Protein AF-A0AA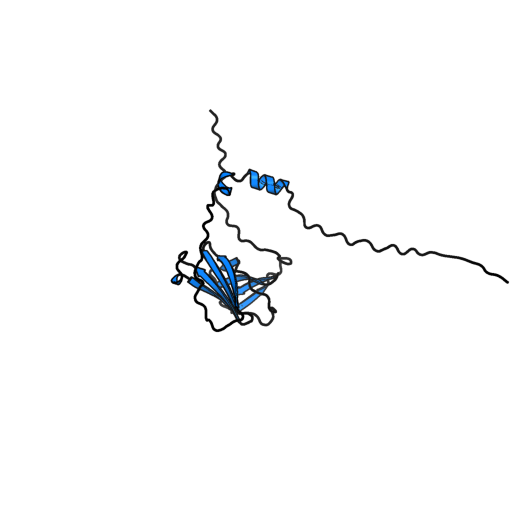D5BQB1-F1 (afdb_monomer)

Solvent-accessible surface area (backbone atoms only — not comparable to full-atom values): 11820 Å² total; per-re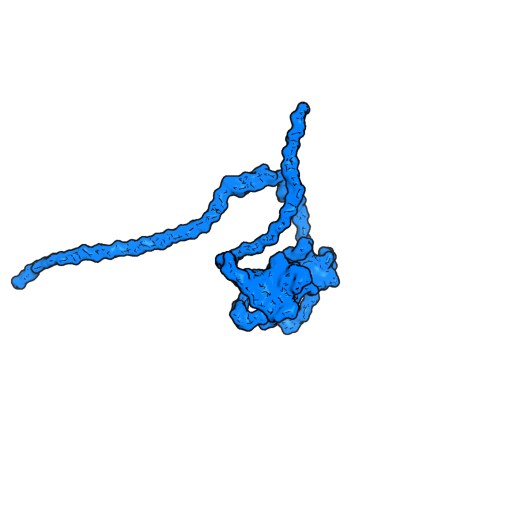sidue (Å²): 135,80,88,88,77,90,84,85,86,81,85,77,75,80,82,73,81,79,73,80,80,72,74,83,70,76,56,66,66,59,56,50,52,55,55,70,69,44,61,71,74,76,74,73,70,71,86,81,81,87,77,92,66,72,71,68,92,66,83,85,85,57,98,61,53,52,80,44,81,50,73,49,95,93,23,53,25,41,31,41,35,35,71,86,55,32,33,39,36,30,34,40,76,40,91,82,42,50,90,35,48,39,81,76,50,77,44,72,51,60,90,86,62,63,97,52,61,73,49,75,58,77,45,71,49,96,84,42,37,34,34,30,42,39,78,45,41,48,34,37,38,33,66,82,77,71,42,77,46,71,58,78,90,57,72,84,50,89,80,86,82,90,83,78,87,74,87,73,71,81,74,78,88,82,75,91,128

Radius of gyration: 27.03 Å; Cα contacts (8 Å, |Δi|>4): 215; chains: 1; bounding box: 106×36×74 Å

Structure (mmCIF, N/CA/C/O backbone):
data_AF-A0AAD5BQB1-F1
#
_entry.id   AF-A0AAD5BQB1-F1
#
loop_
_atom_site.group_PDB
_atom_site.id
_atom_site.type_symbol
_atom_site.label_atom_id
_atom_site.label_alt_id
_atom_site.label_comp_id
_atom_site.label_asym_id
_atom_site.label_entity_id
_atom_site.label_seq_id
_atom_site.pdbx_PDB_ins_code
_atom_site.Cartn_x
_atom_site.Cartn_y
_atom_site.Cartn_z
_atom_site.occupancy
_atom_site.B_iso_or_equiv
_atom_site.auth_seq_id
_atom_site.auth_comp_id
_atom_site.auth_asym_id
_atom_site.auth_atom_id
_atom_site.pdbx_PDB_model_num
ATOM 1 N N . MET A 1 1 ? 61.236 3.428 60.335 1.00 35.16 1 MET A N 1
ATOM 2 C CA . MET A 1 1 ? 60.489 4.476 61.054 1.00 35.16 1 MET A CA 1
ATOM 3 C C . MET A 1 1 ? 59.424 4.954 60.068 1.00 35.16 1 MET A C 1
ATOM 5 O O . MET A 1 1 ? 59.841 5.467 59.041 1.00 35.16 1 MET A O 1
ATOM 9 N N . VAL A 1 2 ? 58.286 4.239 60.056 1.00 35.00 2 VAL A N 1
ATOM 10 C CA . VAL A 1 2 ? 56.915 4.666 60.481 1.00 35.00 2 VAL A CA 1
ATOM 11 C C . VAL A 1 2 ? 56.296 5.544 59.372 1.00 35.00 2 VAL A C 1
ATOM 13 O O . VAL A 1 2 ? 56.911 6.544 59.022 1.00 35.00 2 VAL A O 1
ATOM 16 N N . LEU A 1 3 ? 55.344 5.052 58.556 1.00 38.03 3 LEU A N 1
ATOM 17 C CA . LEU A 1 3 ? 53.881 4.922 58.793 1.00 38.03 3 LEU A CA 1
ATOM 18 C C . LEU A 1 3 ? 53.271 6.241 59.305 1.00 38.03 3 LEU A C 1
ATOM 20 O O . LEU A 1 3 ? 53.839 6.867 60.189 1.00 38.03 3 LEU A O 1
ATOM 24 N N . GLU A 1 4 ? 52.309 6.815 58.589 1.00 37.44 4 GLU A N 1
ATOM 25 C CA . GLU A 1 4 ? 50.860 6.936 58.906 1.00 37.44 4 GLU A CA 1
ATOM 26 C C . GLU A 1 4 ? 50.463 8.277 58.225 1.00 37.44 4 GLU A C 1
ATOM 28 O O . GLU A 1 4 ? 51.328 9.146 58.088 1.00 37.44 4 GLU A O 1
ATOM 33 N N . ASP A 1 5 ? 49.271 8.605 57.740 1.00 37.19 5 ASP A N 1
ATOM 34 C CA . ASP A 1 5 ? 47.953 7.987 57.593 1.00 37.19 5 ASP A CA 1
ATOM 35 C C . ASP 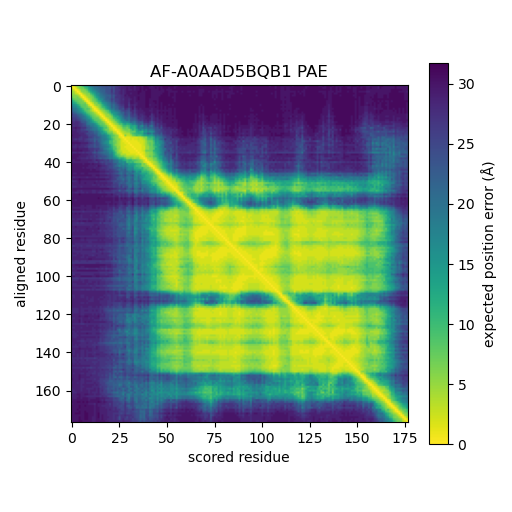A 1 5 ? 47.104 8.966 56.737 1.00 37.19 5 ASP A C 1
ATOM 37 O O . ASP A 1 5 ? 47.528 10.107 56.555 1.00 37.19 5 ASP A O 1
ATOM 41 N N . GLU A 1 6 ? 45.964 8.470 56.222 1.00 40.31 6 GLU A N 1
ATOM 42 C CA . GLU A 1 6 ? 44.6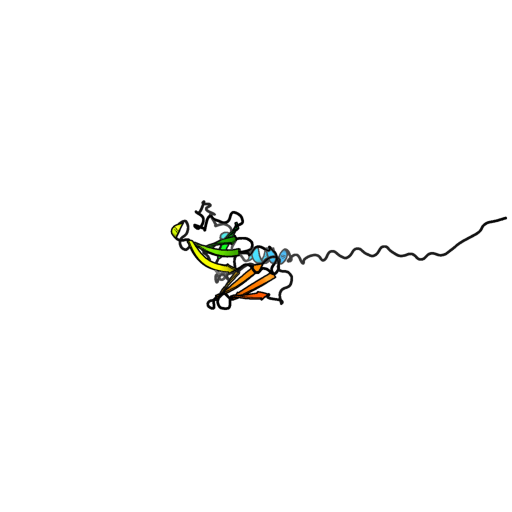28 9.115 56.063 1.00 40.31 6 GLU A CA 1
ATOM 43 C C . GLU A 1 6 ? 44.514 10.553 55.499 1.00 40.31 6 GLU A C 1
ATOM 45 O O . GLU A 1 6 ? 45.351 11.418 55.698 1.00 40.31 6 GLU A O 1
ATOM 50 N N . GLU A 1 7 ? 43.493 11.005 54.780 1.00 38.38 7 GLU A N 1
ATOM 51 C CA . GLU A 1 7 ? 42.138 10.622 54.354 1.00 38.38 7 GLU A CA 1
ATOM 52 C C . GLU A 1 7 ? 41.871 11.630 53.188 1.00 38.38 7 GLU A C 1
ATOM 54 O O . GLU A 1 7 ? 42.564 12.639 53.055 1.00 38.38 7 GLU A O 1
ATOM 59 N N . ASP A 1 8 ? 40.967 11.456 52.231 1.00 41.91 8 ASP A N 1
ATOM 60 C CA . ASP A 1 8 ? 39.549 11.690 52.466 1.00 41.91 8 ASP A CA 1
ATOM 61 C C . ASP A 1 8 ? 38.741 11.403 51.187 1.00 41.91 8 ASP A C 1
ATOM 63 O O . ASP A 1 8 ? 39.226 11.338 50.053 1.00 41.91 8 ASP A O 1
ATOM 67 N N . ASN A 1 9 ? 37.462 11.227 51.427 1.00 36.00 9 ASN A N 1
ATOM 68 C CA . ASN A 1 9 ? 36.512 10.399 50.742 1.00 36.00 9 ASN A CA 1
ATOM 69 C C . ASN A 1 9 ? 35.549 11.260 49.912 1.00 36.00 9 ASN A C 1
ATOM 71 O O . ASN A 1 9 ? 34.715 11.985 50.457 1.00 36.00 9 ASN A O 1
ATOM 75 N N . HIS A 1 10 ? 35.583 11.142 48.585 1.00 45.78 10 HIS A N 1
ATOM 76 C CA . HIS A 1 10 ? 34.497 11.640 47.739 1.00 45.78 10 HIS A CA 1
ATOM 77 C C . HIS A 1 10 ? 33.770 10.478 47.072 1.00 45.78 10 HIS A C 1
ATOM 79 O O . HIS A 1 10 ? 34.085 10.022 45.976 1.00 45.78 10 HIS A O 1
ATOM 85 N N . HIS A 1 11 ? 32.767 10.018 47.818 1.00 44.00 11 HIS A N 1
ATOM 86 C CA . HIS A 1 11 ? 31.615 9.257 47.377 1.00 44.00 11 HIS A CA 1
ATOM 87 C C . HIS A 1 11 ? 31.059 9.817 46.062 1.00 44.00 11 HIS A C 1
ATOM 89 O O . HIS A 1 11 ? 30.412 10.862 46.062 1.00 44.00 11 HIS A O 1
ATOM 95 N N . GLN A 1 12 ? 31.222 9.085 44.961 1.00 40.09 12 GLN A N 1
ATOM 96 C CA . GLN A 1 12 ? 30.352 9.261 43.805 1.00 40.09 12 GLN A CA 1
ATOM 97 C C . GLN A 1 12 ? 29.326 8.127 43.823 1.00 40.09 12 GLN A C 1
ATOM 99 O O . GLN A 1 12 ? 29.653 6.960 43.599 1.00 40.09 12 GLN A O 1
ATOM 104 N N . GLN A 1 13 ? 28.092 8.491 44.175 1.00 42.66 13 GLN A N 1
ATOM 105 C CA . GLN A 1 13 ? 26.910 7.632 44.139 1.00 42.66 13 GLN A CA 1
ATOM 106 C C . GLN A 1 13 ? 26.759 6.930 42.777 1.00 42.66 13 GLN A C 1
ATOM 108 O O . GLN A 1 13 ? 27.118 7.504 41.745 1.00 42.66 13 GLN A O 1
ATOM 113 N N . PRO A 1 14 ? 26.175 5.718 42.747 1.00 35.75 14 PRO A N 1
ATOM 114 C CA . PRO A 1 14 ? 25.767 5.093 41.499 1.00 35.75 14 PRO A CA 1
ATOM 115 C C . PRO A 1 14 ? 24.689 5.964 40.851 1.00 35.75 14 PRO A C 1
ATOM 117 O O . PRO A 1 14 ? 23.651 6.217 41.464 1.00 35.75 14 PRO A O 1
ATOM 120 N N . ASN A 1 15 ? 24.950 6.437 39.630 1.00 36.69 15 ASN A N 1
ATOM 121 C CA . ASN A 1 15 ? 23.954 7.172 38.863 1.00 36.69 15 ASN A CA 1
ATOM 122 C C . ASN A 1 15 ? 22.701 6.313 38.707 1.00 36.69 15 ASN A C 1
ATOM 124 O O . ASN A 1 15 ? 22.752 5.143 38.322 1.00 36.69 15 ASN A O 1
ATOM 128 N N . GLU A 1 16 ? 21.604 6.949 39.087 1.00 42.44 16 GLU A N 1
ATOM 129 C CA . GLU A 1 16 ? 20.277 6.407 39.253 1.00 42.44 16 GLU A CA 1
ATOM 130 C C . GLU A 1 16 ? 19.764 5.738 37.978 1.00 42.44 16 GLU A C 1
ATOM 132 O O . GLU A 1 16 ? 20.011 6.161 36.850 1.00 42.44 16 GLU A O 1
ATOM 137 N N . ILE A 1 17 ? 19.016 4.667 38.214 1.00 41.25 17 ILE A N 1
ATOM 138 C CA . ILE A 1 17 ? 18.200 3.934 37.257 1.00 41.25 17 ILE A CA 1
ATOM 139 C C . ILE A 1 17 ? 17.311 4.944 36.520 1.00 41.25 17 ILE A C 1
ATOM 141 O O . ILE A 1 17 ? 16.399 5.515 37.118 1.00 41.25 17 ILE A O 1
ATOM 145 N N . GLU A 1 18 ? 17.563 5.162 35.225 1.00 42.25 18 GLU A N 1
ATOM 146 C CA . GLU A 1 18 ? 16.632 5.901 34.374 1.00 42.25 18 GLU A CA 1
ATOM 147 C C . GLU A 1 18 ? 15.283 5.182 34.402 1.00 42.25 18 GLU A C 1
ATOM 149 O O . GLU A 1 18 ? 15.140 4.027 33.990 1.00 42.25 18 GLU A O 1
ATOM 154 N N . ALA A 1 19 ? 14.304 5.889 34.961 1.00 36.34 19 ALA A N 1
ATOM 155 C CA . ALA A 1 19 ? 12.941 5.449 35.132 1.00 36.34 19 ALA A CA 1
ATOM 156 C C . ALA A 1 19 ? 12.385 4.898 33.815 1.00 36.34 19 ALA A C 1
ATOM 158 O O . ALA A 1 19 ? 12.276 5.601 32.808 1.00 36.34 19 ALA A O 1
ATOM 159 N N . SER A 1 20 ? 11.982 3.630 33.858 1.00 40.62 20 SER A N 1
ATOM 160 C CA . SER A 1 20 ? 11.082 3.020 32.891 1.00 40.62 20 SER A CA 1
ATOM 161 C C . SER A 1 20 ? 9.897 3.957 32.656 1.00 40.62 20 SER A C 1
ATOM 163 O O . SER A 1 20 ? 9.042 4.112 33.531 1.00 40.62 20 SER A O 1
ATOM 165 N N . GLN A 1 21 ? 9.850 4.596 31.487 1.00 42.66 21 GLN A N 1
ATOM 166 C CA . GLN A 1 21 ? 8.677 5.335 31.039 1.00 42.66 21 GLN A CA 1
ATOM 167 C C . GLN A 1 21 ? 7.566 4.310 30.822 1.00 42.66 21 GLN A C 1
ATOM 169 O O . GLN A 1 21 ? 7.501 3.649 29.785 1.00 42.66 21 GLN A O 1
ATOM 174 N N . SER A 1 22 ? 6.733 4.116 31.844 1.00 45.28 22 SER A N 1
ATOM 175 C CA . SER A 1 22 ? 5.561 3.264 31.744 1.00 45.28 22 SER A CA 1
ATOM 176 C C . SER A 1 22 ? 4.648 3.866 30.686 1.00 45.28 22 SER A C 1
ATOM 178 O O . SER A 1 22 ? 4.149 4.982 30.855 1.00 45.28 22 SER A O 1
ATOM 180 N N . VAL A 1 23 ? 4.447 3.138 29.590 1.00 41.84 23 VAL A N 1
ATOM 181 C CA . VAL A 1 23 ? 3.380 3.424 28.632 1.00 41.84 23 VAL A CA 1
ATOM 182 C C . VAL A 1 23 ? 2.087 3.547 29.443 1.00 41.84 23 VAL A C 1
ATOM 184 O O . VAL A 1 23 ? 1.808 2.627 30.213 1.00 41.84 23 VAL A O 1
ATOM 187 N N . PRO A 1 24 ? 1.326 4.653 29.352 1.00 41.06 24 PRO A N 1
ATOM 188 C CA . PRO A 1 24 ? 0.098 4.782 30.116 1.00 41.06 24 PRO A CA 1
ATOM 189 C C . PRO A 1 24 ? -0.858 3.676 29.677 1.00 41.06 24 PRO A C 1
ATOM 191 O O . PRO A 1 24 ? -1.426 3.713 28.585 1.00 41.06 24 PRO A O 1
ATOM 194 N N . THR A 1 25 ? -1.000 2.656 30.519 1.00 52.91 25 THR A N 1
ATOM 195 C CA . THR A 1 25 ? -2.046 1.655 30.391 1.00 52.91 25 THR A CA 1
ATOM 196 C C . THR A 1 25 ? -3.349 2.412 30.554 1.00 52.91 25 THR A C 1
ATOM 198 O O . THR A 1 25 ? -3.584 3.028 31.596 1.00 52.91 25 THR A O 1
ATOM 201 N N . LEU A 1 26 ? -4.176 2.422 29.507 1.00 52.00 26 LEU A N 1
ATOM 202 C CA . LEU A 1 26 ? -5.554 2.881 29.627 1.00 52.00 26 LEU A CA 1
ATOM 203 C C . LEU A 1 26 ? -6.146 2.194 30.858 1.00 52.00 26 LEU A C 1
ATOM 205 O O . LEU A 1 26 ? -6.071 0.967 30.965 1.00 52.00 26 LEU A O 1
ATOM 209 N N . LEU A 1 27 ? -6.637 2.997 31.808 1.00 65.44 27 LEU A N 1
ATOM 210 C CA . LEU A 1 27 ? -7.221 2.500 33.049 1.00 65.44 27 LEU A CA 1
ATOM 211 C C . LEU A 1 27 ? -8.220 1.407 32.678 1.00 65.44 27 LEU A C 1
ATOM 213 O O . LEU A 1 27 ? -9.123 1.641 31.878 1.00 65.44 27 LEU A O 1
ATOM 217 N N . THR A 1 28 ? -8.035 0.212 33.228 1.00 61.91 28 THR A N 1
ATOM 218 C CA . THR A 1 28 ? -8.914 -0.950 33.034 1.00 61.91 28 THR A CA 1
ATOM 219 C C . THR A 1 28 ? -10.387 -0.595 33.242 1.00 61.91 28 THR A C 1
ATOM 221 O O . THR A 1 28 ? -11.247 -1.147 32.565 1.00 61.91 28 THR A O 1
ATOM 224 N N . GLU A 1 29 ? -10.657 0.399 34.089 1.00 57.91 29 GLU A N 1
ATOM 225 C CA . GLU A 1 29 ? -11.944 1.079 34.278 1.00 57.91 29 GLU A CA 1
ATOM 226 C C . GLU A 1 29 ? -12.591 1.536 32.954 1.00 57.91 29 GLU A C 1
ATOM 228 O O . GLU A 1 29 ? -13.750 1.229 32.698 1.00 57.91 29 GLU A O 1
ATOM 233 N N . LEU A 1 30 ? -11.839 2.195 32.062 1.00 66.06 30 LEU A N 1
ATOM 234 C CA . LEU A 1 30 ? -12.342 2.654 30.760 1.00 66.06 30 LEU A CA 1
ATOM 235 C C . LEU A 1 30 ? -12.651 1.485 29.825 1.00 66.06 30 LEU A C 1
ATOM 237 O O . LEU A 1 30 ? -13.619 1.543 29.073 1.00 66.06 30 LEU A O 1
ATOM 241 N N . ILE A 1 31 ? -11.855 0.414 29.876 1.00 63.34 31 ILE A N 1
ATOM 242 C CA . ILE A 1 31 ? -12.096 -0.791 29.072 1.00 63.34 31 ILE A CA 1
ATOM 243 C C . ILE A 1 31 ? -13.390 -1.467 29.539 1.00 63.34 31 ILE A C 1
ATOM 245 O O . ILE A 1 31 ? -14.237 -1.802 28.716 1.00 63.34 31 ILE A O 1
ATOM 249 N N . VAL A 1 32 ? -13.585 -1.611 30.852 1.00 66.00 32 VAL A N 1
ATOM 250 C CA . VAL A 1 32 ? -14.807 -2.185 31.438 1.00 66.00 32 VAL A CA 1
ATOM 251 C C . VAL A 1 32 ? -16.026 -1.302 31.155 1.00 66.00 32 VAL A C 1
ATOM 253 O O . VAL A 1 32 ? -17.102 -1.813 30.841 1.00 66.00 32 VAL A O 1
ATOM 256 N N . GLU A 1 33 ? -15.876 0.020 31.190 1.00 74.38 33 GLU A N 1
ATOM 257 C CA . GLU A 1 33 ? -16.967 0.942 30.879 1.00 74.38 33 GLU A CA 1
ATOM 258 C C . GLU A 1 33 ? -17.348 0.930 29.391 1.00 74.38 33 GLU A C 1
ATOM 260 O O . GLU A 1 33 ? -18.533 0.935 29.057 1.00 74.38 33 GLU A O 1
ATOM 265 N N . ILE A 1 34 ? -16.373 0.824 28.484 1.00 72.00 34 ILE A N 1
ATOM 266 C CA . ILE A 1 34 ? -16.640 0.648 27.050 1.00 72.00 34 ILE A CA 1
ATOM 267 C C . ILE A 1 34 ? -17.350 -0.689 26.807 1.00 72.00 34 ILE A C 1
ATOM 269 O O . ILE A 1 34 ? -18.364 -0.727 26.113 1.00 72.00 34 ILE A O 1
ATOM 273 N N . LEU A 1 35 ? -16.860 -1.776 27.410 1.00 64.25 35 LEU A N 1
ATOM 274 C CA . LEU A 1 35 ? -17.431 -3.111 27.229 1.00 64.25 35 LEU A CA 1
ATOM 275 C C . LEU A 1 35 ? -18.825 -3.256 27.857 1.00 64.25 35 LEU A C 1
ATOM 277 O O . LEU A 1 35 ? -19.654 -3.969 27.304 1.00 64.25 35 LEU A O 1
ATOM 281 N N . SER A 1 36 ? -19.119 -2.563 28.961 1.00 68.44 36 SER A N 1
ATOM 282 C CA . SER A 1 36 ? -20.441 -2.612 29.612 1.00 68.44 36 SER A CA 1
ATOM 283 C C . SER A 1 36 ? -21.527 -1.827 28.868 1.00 68.44 36 SER A C 1
ATOM 285 O O . SER A 1 36 ? -22.713 -2.103 29.040 1.00 68.44 36 SER A O 1
ATOM 287 N N . ARG A 1 37 ? -21.136 -0.869 28.017 1.00 75.81 37 ARG A N 1
ATOM 288 C CA . ARG A 1 37 ? -22.046 -0.103 27.148 1.00 75.81 37 ARG A CA 1
ATOM 289 C C . ARG A 1 37 ? -22.320 -0.790 25.809 1.00 75.81 37 ARG A C 1
ATOM 291 O O . ARG A 1 37 ? -23.230 -0.372 25.093 1.00 75.81 37 ARG A O 1
ATOM 298 N N . LEU A 1 38 ? -21.557 -1.827 25.465 1.00 61.75 38 LEU A N 1
ATOM 299 C CA . LEU A 1 38 ? -21.811 -2.649 24.288 1.00 61.75 38 LEU A CA 1
ATOM 300 C C . LEU A 1 38 ? -22.817 -3.752 24.652 1.00 61.75 38 LEU A C 1
ATOM 302 O O . LEU A 1 38 ? -22.609 -4.467 25.633 1.00 61.75 38 LEU A O 1
ATOM 306 N N . PRO A 1 39 ? -23.907 -3.934 23.886 1.00 65.56 39 PRO A N 1
ATOM 307 C CA . PRO A 1 39 ? -24.801 -5.066 24.087 1.00 65.56 39 PRO A CA 1
ATOM 308 C C . PRO A 1 39 ? -23.993 -6.364 23.986 1.00 65.56 39 PRO A C 1
ATOM 310 O O . PRO A 1 39 ? -23.365 -6.616 22.959 1.00 65.56 39 PRO A O 1
ATOM 313 N N . VAL A 1 40 ? -24.011 -7.193 25.034 1.00 57.69 40 VAL A N 1
ATOM 314 C CA . VAL A 1 40 ? -23.266 -8.470 25.105 1.00 57.69 40 VAL A CA 1
ATOM 315 C C . VAL A 1 40 ? -23.596 -9.377 23.904 1.00 57.69 40 VAL A C 1
ATOM 317 O O . VAL A 1 40 ? -22.733 -10.066 23.362 1.00 57.69 40 VAL A O 1
ATOM 320 N N . ASP A 1 41 ? -24.825 -9.270 23.399 1.00 51.44 41 ASP A N 1
ATOM 321 C CA . ASP A 1 41 ? -25.329 -9.964 22.210 1.00 51.44 41 ASP A CA 1
ATOM 322 C C . ASP A 1 41 ? -24.737 -9.485 20.876 1.00 51.44 41 ASP A C 1
ATOM 324 O O . ASP A 1 41 ? -24.831 -10.200 19.873 1.00 51.44 41 ASP A O 1
ATOM 328 N N . SER A 1 42 ? -24.163 -8.279 20.843 1.00 51.28 42 SER A N 1
ATOM 329 C CA . SER A 1 42 ? -23.495 -7.716 19.667 1.00 51.28 42 SER A CA 1
ATOM 330 C C . SER A 1 42 ? -22.075 -8.255 19.502 1.00 51.28 42 SER A C 1
ATOM 332 O O . SER A 1 42 ? -21.544 -8.202 18.397 1.00 51.28 42 SER A O 1
ATOM 334 N N . LEU A 1 43 ? -21.466 -8.772 20.577 1.00 51.84 43 LEU A N 1
ATOM 335 C CA . LEU A 1 43 ? -20.107 -9.316 20.559 1.00 51.84 43 LEU A CA 1
ATOM 336 C C . LEU A 1 43 ? -20.085 -10.833 20.301 1.00 51.84 43 LEU A C 1
ATOM 338 O O . LEU A 1 43 ? -19.104 -11.351 19.782 1.00 51.84 43 LEU A O 1
ATOM 342 N N . LEU A 1 44 ? -21.165 -11.551 20.635 1.00 55.69 44 LEU A N 1
ATOM 343 C CA . LEU A 1 44 ? -21.186 -13.021 20.662 1.00 55.69 44 LEU A CA 1
ATOM 344 C C . LEU A 1 44 ? -21.785 -13.695 19.409 1.00 55.69 44 LEU A C 1
ATOM 346 O O . LEU A 1 44 ? -21.917 -14.916 19.376 1.00 55.69 44 LEU A O 1
ATOM 350 N N . ARG A 1 45 ? -22.183 -12.935 18.378 1.00 47.41 45 ARG A N 1
ATOM 351 C CA . ARG A 1 45 ? -22.911 -13.471 17.208 1.00 47.41 45 ARG A CA 1
ATOM 352 C C . ARG A 1 45 ? -22.172 -13.301 15.884 1.00 47.41 45 ARG A C 1
ATOM 354 O O . ARG A 1 45 ? -22.784 -12.995 14.866 1.00 47.41 45 ARG A O 1
ATOM 361 N N . SER A 1 46 ? -20.865 -13.521 15.882 1.00 53.03 46 SER A N 1
ATOM 362 C CA . SER A 1 46 ? -20.125 -13.786 14.650 1.00 53.03 46 SER A CA 1
ATOM 363 C C . SER A 1 46 ? -19.868 -15.287 14.554 1.00 53.03 46 SER A C 1
ATOM 365 O O . SER A 1 46 ? -18.962 -15.811 15.197 1.00 53.03 46 SER A O 1
ATOM 367 N N . THR A 1 47 ? -20.665 -16.009 13.767 1.00 55.09 47 THR A N 1
ATOM 368 C CA . THR A 1 47 ? -20.220 -17.309 13.252 1.00 55.09 47 THR A CA 1
ATOM 369 C C . THR A 1 47 ? -19.142 -17.016 12.219 1.00 55.09 47 THR A C 1
ATOM 371 O O . THR A 1 47 ? -19.456 -16.697 11.073 1.00 55.09 47 THR A O 1
ATOM 374 N N . GLU A 1 48 ? -17.883 -17.015 12.649 1.00 60.47 48 GLU A N 1
ATOM 375 C CA . GLU A 1 48 ? -16.754 -16.821 11.748 1.00 60.47 48 GLU A CA 1
ATOM 376 C C . GLU A 1 48 ? -16.658 -18.040 10.824 1.00 60.47 48 GLU A C 1
ATOM 378 O O . GLU A 1 48 ? -16.463 -19.172 11.267 1.00 60.47 48 GLU A O 1
ATOM 383 N N . THR A 1 49 ? -16.888 -17.822 9.533 1.00 66.75 49 THR A N 1
ATOM 384 C CA . THR A 1 49 ? -16.697 -18.836 8.499 1.00 66.75 49 THR A CA 1
ATOM 385 C C . THR A 1 49 ? -15.306 -18.661 7.915 1.00 66.75 49 THR A C 1
ATOM 387 O O . THR A 1 49 ? -15.007 -17.604 7.358 1.00 66.75 49 THR A O 1
ATOM 390 N N . TYR A 1 50 ? -14.474 -19.692 8.011 1.00 70.81 50 TYR A N 1
ATOM 391 C CA . TYR A 1 50 ? -13.160 -19.713 7.376 1.00 70.81 50 TYR A CA 1
ATOM 392 C C . TYR A 1 50 ? -13.252 -20.442 6.038 1.00 70.81 50 TYR A C 1
ATOM 394 O O . TYR A 1 50 ? -13.916 -21.472 5.923 1.00 70.81 50 TYR A O 1
ATOM 402 N N . GLY A 1 51 ? -12.576 -19.906 5.031 1.00 75.00 51 GLY A N 1
ATOM 403 C CA . GLY A 1 51 ? -12.471 -20.503 3.709 1.00 75.00 51 GLY A CA 1
ATOM 404 C C . GLY A 1 51 ? -11.196 -20.026 3.034 1.00 75.00 51 GLY A C 1
ATOM 405 O O . GLY A 1 51 ? -10.717 -18.924 3.304 1.00 75.00 51 GLY A O 1
ATOM 406 N N . GLU A 1 52 ? -10.633 -20.871 2.179 1.00 79.81 52 GLU A N 1
ATOM 407 C CA . GLU A 1 52 ? -9.537 -20.468 1.307 1.00 79.81 52 GLU A CA 1
ATOM 408 C C . GLU A 1 52 ? -10.089 -19.594 0.179 1.00 79.81 52 GLU A C 1
ATOM 410 O O . GLU A 1 52 ? -11.174 -19.838 -0.350 1.00 79.81 52 GLU A O 1
ATOM 415 N N . VAL A 1 53 ? -9.340 -18.556 -0.178 1.00 81.25 53 VAL A N 1
ATOM 416 C CA . VAL A 1 53 ? -9.678 -17.650 -1.272 1.00 81.25 53 VAL A CA 1
ATOM 417 C C . VAL A 1 53 ? -8.496 -17.628 -2.225 1.00 81.25 53 VAL A C 1
ATOM 419 O O . VAL A 1 53 ? -7.349 -17.512 -1.791 1.00 81.25 53 VAL A O 1
ATOM 422 N N . LEU A 1 54 ? -8.778 -17.747 -3.520 1.00 81.12 54 LEU A N 1
ATOM 423 C CA . LEU A 1 54 ? -7.746 -17.684 -4.547 1.00 81.12 54 LEU A CA 1
ATOM 424 C C . LEU A 1 54 ? -7.091 -16.299 -4.543 1.00 81.12 54 LEU A C 1
ATOM 426 O O . LEU A 1 54 ? -7.754 -15.271 -4.365 1.00 81.12 54 LEU A O 1
ATOM 430 N N . GLN A 1 55 ? -5.769 -16.288 -4.677 1.00 79.12 55 GLN A N 1
ATOM 431 C CA . GLN A 1 55 ? -4.972 -15.064 -4.689 1.00 79.12 55 GLN A CA 1
ATOM 432 C C . GLN A 1 55 ? -5.192 -14.314 -6.014 1.00 79.12 55 GLN A C 1
ATOM 434 O O . GLN A 1 55 ? -5.567 -14.936 -7.006 1.00 79.12 55 GLN A O 1
ATOM 439 N N . PRO A 1 56 ? -4.965 -12.992 -6.076 1.00 78.81 56 PRO A N 1
ATOM 440 C CA . PRO A 1 56 ? -4.940 -12.296 -7.357 1.00 78.81 56 PRO A CA 1
ATOM 441 C C . PRO A 1 56 ? -3.876 -12.898 -8.278 1.00 78.81 56 PRO A C 1
ATOM 443 O O . PRO A 1 56 ? -2.796 -13.270 -7.823 1.00 78.81 56 PRO A O 1
ATOM 446 N N . ILE A 1 57 ? -4.149 -12.932 -9.580 1.00 70.88 57 ILE A N 1
ATOM 447 C CA . ILE A 1 57 ? -3.138 -13.306 -10.570 1.00 70.88 57 ILE A CA 1
ATOM 448 C C . ILE A 1 57 ? -2.107 -12.172 -10.639 1.00 70.88 57 ILE A C 1
ATOM 450 O O . ILE A 1 57 ? -2.423 -11.040 -11.020 1.00 70.88 57 ILE A O 1
ATOM 454 N N . TYR A 1 58 ? -0.874 -12.470 -10.242 1.00 68.50 58 TYR A N 1
ATOM 455 C CA . TYR A 1 58 ? 0.253 -11.540 -10.263 1.00 68.50 58 TYR A CA 1
ATOM 456 C C . TYR A 1 58 ? 1.242 -11.905 -11.368 1.00 68.50 58 TYR A C 1
ATOM 458 O O . TYR A 1 58 ? 1.295 -13.052 -11.803 1.00 68.50 58 TYR A O 1
ATOM 466 N N . ASP A 1 59 ? 2.076 -10.948 -11.781 1.00 62.44 59 ASP A N 1
ATOM 467 C CA . ASP A 1 59 ? 3.229 -11.253 -12.629 1.00 62.44 59 ASP A CA 1
ATOM 468 C C . ASP A 1 59 ? 4.170 -12.200 -11.850 1.00 62.44 59 ASP A C 1
ATOM 470 O O . ASP A 1 59 ? 4.859 -11.766 -10.926 1.00 62.44 59 ASP A O 1
ATOM 474 N N . GLU A 1 60 ? 4.202 -13.486 -12.219 1.00 54.44 60 GLU A N 1
ATOM 475 C CA . GLU A 1 60 ? 4.995 -14.575 -11.600 1.00 54.44 60 GLU A CA 1
ATOM 476 C C . GLU A 1 60 ? 6.525 -14.361 -11.648 1.00 54.44 60 GLU A C 1
ATOM 478 O O . GLU A 1 60 ? 7.302 -15.193 -11.193 1.00 54.44 60 GLU A O 1
ATOM 483 N N . GLY A 1 61 ? 6.996 -13.245 -12.206 1.00 53.59 61 GLY A N 1
ATOM 484 C CA . GLY A 1 61 ? 8.405 -13.024 -12.530 1.00 53.59 61 GLY A CA 1
ATOM 485 C C . GLY A 1 61 ? 9.292 -12.482 -11.408 1.00 53.59 61 GLY A C 1
ATOM 486 O O . GLY A 1 61 ? 10.440 -12.148 -11.694 1.00 53.59 61 GLY A O 1
ATOM 487 N N . ASN A 1 62 ? 8.807 -12.327 -10.170 1.00 54.66 62 ASN A N 1
ATOM 488 C CA . ASN A 1 62 ? 9.615 -11.749 -9.091 1.00 54.66 62 ASN A CA 1
ATOM 489 C C . ASN A 1 62 ? 9.465 -12.524 -7.771 1.00 54.66 62 ASN A C 1
ATOM 491 O O . ASN A 1 62 ? 8.603 -12.204 -6.957 1.00 54.66 62 ASN A O 1
ATOM 495 N N . ASP A 1 63 ? 10.371 -13.478 -7.539 1.00 56.72 63 ASP A N 1
ATOM 496 C CA . ASP A 1 63 ? 10.511 -14.315 -6.324 1.00 56.72 63 ASP A CA 1
ATOM 497 C C . ASP A 1 63 ? 10.781 -13.531 -5.016 1.00 56.72 63 ASP A C 1
ATOM 499 O O . ASP A 1 63 ? 10.974 -14.112 -3.950 1.00 56.72 63 ASP A O 1
ATOM 503 N N . TYR A 1 64 ? 10.800 -12.197 -5.068 1.00 60.88 64 TYR A N 1
ATOM 504 C CA . TYR A 1 64 ? 11.136 -11.308 -3.953 1.00 60.88 64 TYR A CA 1
ATOM 505 C C . TYR A 1 64 ? 9.935 -10.468 -3.494 1.00 60.88 64 TYR A C 1
ATOM 507 O O . TYR A 1 64 ? 10.094 -9.292 -3.165 1.00 60.88 64 TYR A O 1
ATOM 515 N N . GLY A 1 65 ? 8.719 -11.017 -3.548 1.00 70.56 65 GLY A N 1
ATOM 516 C CA . GLY A 1 65 ? 7.491 -10.305 -3.189 1.00 70.56 65 GLY A CA 1
ATOM 517 C C . GLY A 1 65 ? 6.842 -10.805 -1.897 1.00 70.56 65 GLY A C 1
ATOM 518 O O . GLY A 1 65 ? 6.542 -11.989 -1.799 1.00 70.56 65 GLY A O 1
ATOM 519 N N . ASP A 1 66 ? 6.546 -9.910 -0.948 1.00 82.75 66 ASP A N 1
ATOM 520 C CA . ASP A 1 66 ? 5.737 -10.243 0.237 1.00 82.75 66 ASP A CA 1
ATOM 521 C C . ASP A 1 66 ? 4.264 -9.879 0.017 1.00 82.75 66 ASP A C 1
ATOM 523 O O . ASP A 1 66 ? 3.944 -8.801 -0.494 1.00 82.75 66 ASP A O 1
ATOM 527 N N . LEU A 1 67 ? 3.349 -10.728 0.489 1.00 86.31 67 LEU A N 1
ATOM 528 C CA . LEU A 1 67 ? 1.909 -10.462 0.472 1.00 86.31 67 LEU A CA 1
ATOM 529 C C . LEU A 1 67 ? 1.412 -10.058 1.863 1.00 86.31 67 LEU A C 1
ATOM 531 O O . LEU A 1 67 ? 1.795 -10.633 2.880 1.00 86.31 67 LEU A O 1
ATOM 535 N N . SER A 1 68 ? 0.541 -9.053 1.923 1.00 87.44 68 SER A N 1
ATOM 536 C CA . SER A 1 68 ? -0.172 -8.665 3.146 1.00 87.44 68 SER A CA 1
ATOM 537 C C . SER A 1 68 ? -1.674 -8.655 2.891 1.00 87.44 68 SER A C 1
ATOM 539 O O . SER A 1 68 ? -2.145 -7.933 2.015 1.00 87.44 68 SER A O 1
ATOM 541 N N . LEU A 1 69 ? -2.418 -9.451 3.659 1.00 89.12 69 LEU A N 1
ATOM 542 C CA . LEU A 1 69 ? -3.879 -9.499 3.619 1.00 89.12 69 LEU A CA 1
ATOM 543 C C . LEU A 1 69 ? -4.467 -8.424 4.539 1.00 89.12 69 LEU A C 1
ATOM 545 O O . LEU A 1 69 ? -3.955 -8.190 5.634 1.00 89.12 69 LEU A O 1
ATOM 549 N N . GLY A 1 70 ? -5.562 -7.796 4.123 1.00 89.25 70 GLY A N 1
ATOM 550 C CA . GLY A 1 70 ? -6.276 -6.840 4.960 1.00 89.25 70 GLY A CA 1
ATOM 551 C C . GLY A 1 70 ? -7.673 -6.520 4.450 1.00 89.25 70 GLY A C 1
ATOM 552 O O . GLY A 1 70 ? -8.189 -7.154 3.530 1.00 89.25 70 GLY A O 1
ATOM 553 N N . SER A 1 71 ? -8.270 -5.484 5.031 1.00 89.19 71 SER A N 1
ATOM 554 C CA . SER A 1 71 ? -9.536 -4.911 4.579 1.00 89.19 71 SER A CA 1
ATOM 555 C C . SER A 1 71 ? -9.309 -3.483 4.098 1.00 89.19 71 SER A C 1
ATOM 557 O O . SER A 1 71 ? -8.659 -2.692 4.780 1.00 89.19 71 SER A O 1
ATOM 559 N N . PHE A 1 72 ? -9.855 -3.144 2.931 1.00 89.38 72 PHE A N 1
ATOM 560 C CA . PHE A 1 72 ? -9.839 -1.789 2.396 1.00 89.38 72 PHE A CA 1
ATOM 561 C C . PHE A 1 72 ? -11.223 -1.424 1.866 1.00 89.38 72 PHE A C 1
ATOM 563 O O . PHE A 1 72 ? -11.732 -2.059 0.941 1.00 89.38 72 PHE A O 1
ATOM 570 N N . ARG A 1 73 ? -11.839 -0.377 2.437 1.00 87.62 73 ARG A N 1
ATOM 571 C CA . ARG A 1 73 ? -13.221 0.041 2.117 1.00 87.62 73 ARG A CA 1
ATOM 572 C C . ARG A 1 73 ? -14.208 -1.135 2.183 1.00 87.62 73 ARG A C 1
ATOM 574 O O . ARG A 1 73 ? -14.953 -1.357 1.229 1.00 87.62 73 ARG A O 1
ATOM 581 N N . GLU A 1 74 ? -14.144 -1.891 3.281 1.00 86.88 74 GLU A N 1
ATOM 582 C CA . GLU A 1 74 ? -15.011 -3.050 3.573 1.00 86.88 74 GLU A CA 1
ATOM 583 C C . GLU A 1 74 ? -14.888 -4.209 2.571 1.00 86.88 74 GLU A C 1
ATOM 585 O O . GLU A 1 74 ? -15.723 -5.108 2.539 1.00 86.88 74 GLU A O 1
ATOM 590 N N . ARG A 1 75 ? -13.835 -4.213 1.748 1.00 90.69 75 ARG A N 1
ATOM 591 C CA . ARG A 1 75 ? -13.522 -5.312 0.836 1.00 90.69 75 ARG A CA 1
ATOM 592 C C . ARG A 1 75 ? -12.223 -5.976 1.243 1.00 90.69 75 ARG A C 1
ATOM 594 O O . ARG A 1 75 ? -11.290 -5.301 1.682 1.00 90.69 75 ARG A O 1
ATOM 601 N N . LEU A 1 76 ? -12.156 -7.288 1.034 1.00 91.56 76 LEU A N 1
ATOM 602 C CA . LEU A 1 76 ? -10.911 -8.031 1.159 1.00 91.56 76 LEU A CA 1
ATOM 603 C C . LEU A 1 76 ? -9.882 -7.443 0.188 1.00 91.56 76 LEU A C 1
ATOM 605 O O . LEU A 1 76 ? -10.191 -7.179 -0.979 1.00 91.56 76 LEU A O 1
ATOM 609 N N . CYS A 1 77 ? -8.673 -7.209 0.681 1.00 93.31 77 CYS A N 1
ATOM 610 C CA . CYS A 1 77 ? -7.589 -6.660 -0.114 1.00 93.31 77 CYS A CA 1
ATOM 611 C C . CYS A 1 77 ? -6.282 -7.403 0.138 1.00 93.31 77 CYS A C 1
ATOM 613 O O . CYS A 1 77 ? -6.045 -7.912 1.235 1.00 93.31 77 CYS A O 1
ATOM 615 N N . VAL A 1 78 ? -5.430 -7.427 -0.883 1.00 92.69 78 VAL A N 1
ATOM 616 C CA . VAL A 1 78 ? -4.054 -7.907 -0.781 1.00 92.69 78 VAL A CA 1
ATOM 617 C C . VAL A 1 78 ? -3.124 -6.803 -1.249 1.00 92.69 78 VAL A C 1
ATOM 619 O O . VAL A 1 78 ? -3.331 -6.213 -2.309 1.00 92.69 78 VAL A O 1
ATOM 622 N N . LEU A 1 79 ? -2.096 -6.525 -0.458 1.00 91.75 79 LEU A N 1
ATOM 623 C CA . LEU A 1 79 ? -0.980 -5.686 -0.861 1.00 91.75 79 LEU A CA 1
ATOM 624 C C . LEU A 1 79 ? 0.209 -6.574 -1.222 1.00 91.75 79 LEU A C 1
ATOM 626 O O . LEU A 1 79 ? 0.736 -7.280 -0.360 1.00 91.75 79 LEU A O 1
ATOM 630 N N . SER A 1 80 ? 0.639 -6.495 -2.476 1.00 90.25 80 SER A N 1
ATOM 631 C CA . SER A 1 80 ? 1.805 -7.213 -2.987 1.00 90.25 80 SER A CA 1
ATOM 632 C C . SER A 1 80 ? 3.003 -6.284 -3.001 1.00 90.25 80 SER A C 1
ATOM 634 O O . SER A 1 80 ? 3.069 -5.386 -3.836 1.00 90.25 80 SER A O 1
ATOM 636 N N . ASN A 1 81 ? 3.932 -6.472 -2.068 1.00 87.50 81 ASN A N 1
ATOM 637 C CA . ASN A 1 81 ? 5.157 -5.690 -1.945 1.00 87.50 81 ASN A CA 1
ATOM 638 C C . ASN A 1 81 ? 6.274 -6.347 -2.761 1.00 87.50 81 ASN A C 1
ATOM 640 O O . ASN A 1 81 ? 6.904 -7.285 -2.288 1.00 87.50 81 ASN A O 1
ATOM 644 N N . TYR A 1 82 ? 6.547 -5.843 -3.964 1.00 85.44 82 TYR A N 1
ATOM 645 C CA . TYR A 1 82 ? 7.698 -6.248 -4.770 1.00 85.44 82 TYR A CA 1
ATOM 646 C C . TYR A 1 82 ? 8.912 -5.425 -4.339 1.00 85.44 82 TYR A C 1
ATOM 648 O O . TYR A 1 82 ? 9.075 -4.280 -4.779 1.00 85.44 82 TYR A O 1
ATOM 656 N N . HIS A 1 83 ? 9.731 -5.991 -3.449 1.00 79.06 83 HIS A N 1
ATOM 657 C CA . HIS A 1 83 ? 10.823 -5.287 -2.769 1.00 79.06 83 HIS A CA 1
ATOM 658 C C . HIS A 1 83 ? 11.685 -4.466 -3.736 1.00 79.06 83 HIS A C 1
ATOM 660 O O . HIS A 1 83 ? 12.227 -4.981 -4.711 1.00 79.06 83 HIS A O 1
ATOM 666 N N . GLY A 1 84 ? 11.792 -3.160 -3.474 1.00 79.38 84 GLY A N 1
ATOM 667 C CA . GLY A 1 84 ? 12.598 -2.229 -4.273 1.00 79.38 84 GLY A CA 1
ATOM 668 C C . GLY A 1 84 ? 12.008 -1.825 -5.630 1.00 79.38 84 GLY A C 1
ATOM 669 O O . GLY A 1 84 ? 12.604 -0.992 -6.308 1.00 79.38 84 GLY A O 1
ATOM 670 N N . VAL A 1 85 ? 10.844 -2.356 -6.021 1.00 85.06 85 VAL A N 1
ATOM 671 C CA . VAL A 1 85 ? 10.192 -2.060 -7.308 1.00 85.06 85 VAL A CA 1
ATOM 672 C C . VAL A 1 85 ? 8.905 -1.266 -7.099 1.00 85.06 85 VAL A C 1
ATOM 674 O O . VAL A 1 85 ? 8.847 -0.067 -7.377 1.00 85.06 85 VAL A O 1
ATOM 677 N N . ARG A 1 86 ? 7.861 -1.921 -6.584 1.00 88.81 86 ARG A N 1
ATOM 678 C CA . ARG A 1 86 ? 6.564 -1.300 -6.283 1.00 88.81 86 ARG A CA 1
ATOM 679 C C . ARG A 1 86 ? 5.783 -2.102 -5.246 1.00 88.81 86 ARG A C 1
ATOM 681 O O . ARG A 1 86 ? 6.115 -3.253 -4.985 1.00 88.81 86 ARG A O 1
ATOM 688 N N . ALA A 1 87 ? 4.699 -1.535 -4.739 1.00 90.25 87 ALA A N 1
ATOM 689 C CA . ALA A 1 87 ? 3.636 -2.284 -4.097 1.00 90.25 87 ALA A CA 1
ATOM 690 C C . ALA A 1 87 ? 2.302 -2.085 -4.817 1.00 90.25 87 ALA A C 1
ATOM 692 O O . ALA A 1 87 ? 1.891 -0.953 -5.072 1.00 90.25 87 ALA A O 1
ATOM 693 N N . ASP A 1 88 ? 1.620 -3.188 -5.107 1.00 92.75 88 ASP A N 1
ATOM 694 C CA . ASP A 1 88 ? 0.325 -3.181 -5.782 1.00 92.75 88 ASP A CA 1
ATOM 695 C C . ASP A 1 88 ? -0.778 -3.534 -4.781 1.00 92.75 88 ASP A C 1
ATOM 697 O O . ASP A 1 88 ? -0.745 -4.599 -4.164 1.00 92.75 88 ASP A O 1
ATOM 701 N N . LEU A 1 89 ? -1.767 -2.650 -4.620 1.00 94.00 89 LEU A N 1
ATOM 702 C CA . LEU A 1 89 ? -2.957 -2.920 -3.814 1.00 94.00 89 LEU A CA 1
ATOM 703 C C . LEU A 1 89 ? -4.056 -3.501 -4.701 1.00 94.00 89 LEU A C 1
ATOM 705 O O . LEU A 1 89 ? -4.520 -2.847 -5.637 1.00 94.00 89 LEU A O 1
ATOM 709 N N . TRP A 1 90 ? -4.527 -4.688 -4.346 1.00 94.56 90 TRP A N 1
ATOM 710 C CA . TRP A 1 90 ? -5.602 -5.409 -5.013 1.00 94.56 90 TRP A CA 1
ATOM 711 C C . TRP A 1 90 ? -6.820 -5.499 -4.109 1.00 94.56 90 TRP A C 1
ATOM 713 O O . TRP A 1 90 ? -6.684 -5.718 -2.909 1.00 94.56 90 TRP A O 1
ATOM 723 N N . ILE A 1 91 ? -8.011 -5.338 -4.682 1.00 94.50 91 ILE A N 1
ATOM 724 C CA . ILE A 1 91 ? -9.286 -5.476 -3.972 1.00 94.50 91 ILE A CA 1
ATOM 725 C C . ILE A 1 91 ? -10.149 -6.545 -4.632 1.00 94.50 91 ILE A C 1
ATOM 727 O O . ILE A 1 91 ? -10.245 -6.593 -5.857 1.00 94.50 91 ILE A O 1
ATOM 731 N N . MET A 1 92 ? -10.805 -7.368 -3.823 1.00 93.38 92 MET A N 1
ATOM 732 C CA . MET A 1 92 ? -11.771 -8.358 -4.287 1.00 93.38 92 MET A CA 1
ATOM 733 C C . MET A 1 92 ? -13.139 -7.688 -4.407 1.00 93.38 92 MET A C 1
ATOM 735 O O . MET A 1 92 ? -13.686 -7.196 -3.416 1.00 93.38 92 MET A O 1
ATOM 739 N N . LYS A 1 93 ? -13.675 -7.596 -5.629 1.00 92.56 93 LYS A N 1
ATOM 740 C CA . LYS A 1 93 ? -14.985 -6.968 -5.867 1.00 92.56 93 LYS A CA 1
ATOM 741 C C . LYS A 1 93 ? -16.138 -7.861 -5.430 1.00 92.56 93 LYS A C 1
ATOM 743 O O . LYS A 1 93 ? -17.118 -7.335 -4.905 1.00 92.56 93 LYS A O 1
ATOM 748 N N . GLU A 1 94 ? -15.994 -9.165 -5.624 1.00 90.81 94 GLU A N 1
ATOM 749 C CA . GLU A 1 94 ? -16.977 -10.182 -5.276 1.00 90.81 94 GLU A CA 1
ATOM 750 C C . GLU A 1 94 ? -16.294 -11.280 -4.463 1.00 90.81 94 GLU A C 1
ATOM 752 O O . GLU A 1 94 ? -15.291 -11.857 -4.879 1.00 90.81 94 GLU A O 1
ATOM 757 N N . TYR A 1 95 ? -16.805 -11.533 -3.260 1.00 86.69 95 TYR A N 1
ATOM 758 C CA . TYR A 1 95 ? -16.146 -12.432 -2.323 1.00 86.69 95 TYR A CA 1
ATOM 759 C C . TYR A 1 95 ? -16.069 -13.866 -2.869 1.00 86.69 95 TYR A C 1
ATOM 761 O O . TYR A 1 95 ? -17.079 -14.426 -3.286 1.00 86.69 95 TYR A O 1
ATOM 769 N N . GLY A 1 96 ? -14.874 -14.460 -2.843 1.00 85.56 96 GLY A N 1
ATOM 770 C CA . GLY A 1 96 ? -14.625 -15.828 -3.309 1.00 85.56 96 GLY A CA 1
ATOM 771 C C . GLY A 1 96 ? -14.494 -15.987 -4.828 1.00 85.56 96 GLY A C 1
ATOM 772 O O . GLY A 1 96 ? -14.178 -17.082 -5.282 1.00 85.56 96 GLY A O 1
ATOM 773 N N . VAL A 1 97 ? -14.687 -14.921 -5.614 1.00 89.00 97 VAL A N 1
ATOM 774 C CA . VAL A 1 97 ? -14.524 -14.952 -7.075 1.00 89.00 97 VAL A CA 1
ATOM 775 C C . VAL A 1 97 ? -13.136 -14.437 -7.443 1.00 89.00 97 VAL A C 1
ATOM 777 O O . VAL A 1 97 ? -12.848 -13.249 -7.285 1.00 89.00 97 VAL A O 1
ATOM 780 N N . GLU A 1 98 ? -12.283 -15.328 -7.945 1.00 86.12 98 GLU A N 1
ATOM 781 C CA . GLU A 1 98 ? -10.894 -15.043 -8.341 1.00 86.12 98 GLU A CA 1
ATOM 782 C C . GLU A 1 98 ? -10.801 -13.906 -9.368 1.00 86.12 98 GLU A C 1
ATOM 784 O O . GLU A 1 98 ? -10.121 -12.907 -9.143 1.00 86.12 98 GLU A O 1
ATOM 789 N N . ASP A 1 99 ? -11.586 -13.981 -10.441 1.00 89.12 99 ASP A N 1
ATOM 790 C CA . ASP A 1 99 ? -11.587 -12.976 -11.512 1.00 89.12 99 ASP A CA 1
ATOM 791 C C . ASP A 1 99 ? -12.102 -11.594 -11.067 1.00 89.12 99 ASP A C 1
ATOM 793 O O . ASP A 1 99 ? -12.037 -10.616 -11.813 1.00 89.12 99 ASP A O 1
ATOM 797 N N . SER A 1 100 ? -12.625 -11.482 -9.842 1.00 91.31 100 SER A N 1
ATOM 798 C CA . SER A 1 100 ? -13.107 -10.215 -9.291 1.00 91.31 100 SER A CA 1
ATOM 799 C C . SER A 1 100 ? -11.993 -9.356 -8.679 1.00 91.31 100 SER A C 1
ATOM 801 O O . SER A 1 100 ? -12.233 -8.195 -8.317 1.00 91.31 100 SER A O 1
ATOM 803 N N . TRP A 1 101 ? -10.777 -9.898 -8.545 1.00 93.69 101 TRP A N 1
ATOM 804 C CA . TRP A 1 101 ? -9.623 -9.141 -8.080 1.00 93.69 101 TRP A CA 1
ATOM 805 C C . TRP A 1 101 ? -9.294 -8.009 -9.055 1.00 93.69 101 TRP A C 1
ATOM 807 O O . TRP A 1 101 ? -9.028 -8.209 -10.234 1.00 93.69 101 TRP A O 1
ATOM 817 N N . THR A 1 102 ? -9.287 -6.779 -8.551 1.00 93.69 102 THR A N 1
ATOM 818 C CA . THR A 1 102 ? -8.946 -5.589 -9.335 1.00 93.69 102 THR A CA 1
ATOM 819 C C . THR A 1 102 ? -7.809 -4.836 -8.663 1.00 93.69 102 THR A C 1
ATOM 821 O O . THR A 1 102 ? -7.898 -4.499 -7.478 1.00 93.69 102 THR A O 1
ATOM 824 N N . LYS A 1 103 ? -6.759 -4.511 -9.422 1.00 93.44 103 LYS A N 1
ATOM 825 C CA . LYS A 1 103 ? -5.687 -3.627 -8.955 1.00 93.44 103 LYS A CA 1
ATOM 826 C C . LYS A 1 103 ? -6.237 -2.214 -8.773 1.00 93.44 103 LYS A C 1
ATOM 828 O O . LYS A 1 103 ? -6.734 -1.610 -9.720 1.00 93.44 103 LYS A O 1
ATOM 833 N N . LEU A 1 104 ? -6.156 -1.692 -7.554 1.00 92.69 104 LEU A N 1
ATOM 834 C CA . LEU A 1 104 ? -6.665 -0.371 -7.199 1.00 92.69 104 LEU A CA 1
ATOM 835 C C . LEU A 1 104 ? -5.602 0.718 -7.361 1.00 92.69 104 LEU A C 1
ATOM 837 O O . LEU A 1 104 ? -5.909 1.805 -7.843 1.00 92.69 104 LEU A O 1
ATOM 841 N N . VAL A 1 105 ? -4.363 0.441 -6.948 1.00 92.75 105 VAL A N 1
ATOM 842 C CA . VAL A 1 105 ? -3.238 1.375 -7.079 1.00 92.75 105 VAL A CA 1
ATOM 843 C C . VAL A 1 105 ? -1.907 0.624 -7.104 1.00 92.75 105 VAL A C 1
ATOM 845 O O . VAL A 1 105 ? -1.782 -0.439 -6.500 1.00 92.75 105 VAL A O 1
ATOM 848 N N . SER A 1 106 ? -0.924 1.197 -7.799 1.00 92.94 106 SER A N 1
ATOM 849 C CA . SER A 1 106 ? 0.482 0.782 -7.796 1.00 92.94 106 SER A CA 1
ATOM 850 C C . SER A 1 106 ? 1.313 1.911 -7.191 1.00 92.94 106 SER A C 1
ATOM 852 O O . SER A 1 106 ? 1.224 3.052 -7.643 1.00 92.94 106 SER A O 1
ATOM 854 N N . ILE A 1 107 ? 2.116 1.598 -6.179 1.00 91.94 107 ILE A N 1
ATOM 855 C CA . ILE A 1 107 ? 2.912 2.552 -5.404 1.00 91.94 107 ILE A CA 1
ATOM 856 C C . ILE A 1 107 ? 4.391 2.237 -5.652 1.00 91.94 107 ILE A C 1
ATOM 858 O O . ILE A 1 107 ? 4.836 1.157 -5.274 1.00 91.94 107 ILE A O 1
ATOM 862 N N . PRO A 1 108 ? 5.177 3.115 -6.289 1.00 89.69 108 PRO A N 1
ATOM 863 C CA . PRO A 1 108 ? 6.590 2.838 -6.529 1.00 89.69 108 PRO A CA 1
ATOM 864 C C . PRO A 1 108 ? 7.387 2.851 -5.219 1.00 89.69 108 PRO A C 1
ATOM 866 O O . PRO A 1 108 ? 7.098 3.638 -4.315 1.00 89.69 108 PRO A O 1
ATOM 869 N N . TYR A 1 109 ? 8.422 2.015 -5.117 1.00 82.88 109 TYR A N 1
ATOM 870 C CA . TYR A 1 109 ? 9.378 2.149 -4.018 1.00 82.88 109 TYR A CA 1
ATOM 871 C C . TYR A 1 109 ? 10.270 3.371 -4.233 1.00 82.88 109 TYR A C 1
ATOM 873 O O . TYR A 1 109 ? 10.747 3.635 -5.336 1.00 82.88 109 TYR A O 1
ATOM 881 N N . LEU A 1 110 ? 10.531 4.104 -3.152 1.00 71.62 110 LEU A N 1
ATOM 882 C CA . LEU A 1 110 ? 11.559 5.136 -3.142 1.00 71.62 110 LEU A CA 1
ATOM 883 C C . LEU A 1 110 ? 12.908 4.516 -2.795 1.00 71.62 110 LEU A C 1
ATOM 885 O O . LEU A 1 110 ? 13.046 3.858 -1.765 1.00 71.62 110 LEU A O 1
ATOM 889 N N . THR A 1 111 ? 13.923 4.820 -3.600 1.00 62.94 111 THR A N 1
ATOM 890 C CA . THR A 1 111 ? 15.314 4.401 -3.376 1.00 62.94 111 THR A CA 1
ATOM 891 C C . THR A 1 111 ? 15.847 4.852 -2.010 1.00 62.94 111 THR A C 1
ATOM 893 O O . THR A 1 111 ? 16.687 4.181 -1.419 1.00 62.94 111 THR A O 1
ATOM 896 N N . ASP A 1 112 ? 15.328 5.968 -1.489 1.00 62.94 112 ASP A N 1
ATOM 897 C CA . ASP A 1 112 ? 15.796 6.610 -0.254 1.00 62.94 112 ASP A CA 1
ATOM 898 C C . ASP A 1 112 ? 15.055 6.138 1.015 1.00 62.94 112 ASP A C 1
ATOM 900 O O . ASP A 1 112 ? 15.475 6.406 2.140 1.00 62.94 112 ASP A O 1
ATOM 904 N N . LEU A 1 113 ? 13.952 5.393 0.861 1.00 61.59 113 LEU A N 1
ATOM 905 C CA . LEU A 1 113 ? 13.141 4.910 1.987 1.00 61.59 113 LEU A CA 1
ATOM 906 C C . LEU A 1 113 ? 13.594 3.555 2.553 1.00 61.59 113 LEU A C 1
ATOM 908 O O . LEU A 1 113 ? 12.855 2.978 3.337 1.00 61.59 113 LEU A O 1
ATOM 912 N N . ARG A 1 114 ? 14.807 3.091 2.200 1.00 56.00 114 ARG A N 1
ATOM 913 C CA . ARG A 1 114 ? 15.495 1.887 2.718 1.00 56.00 114 ARG A CA 1
ATOM 914 C C . ARG A 1 114 ? 14.560 0.729 3.093 1.00 56.00 114 ARG A C 1
ATOM 916 O O . ARG A 1 114 ? 14.126 0.682 4.228 1.00 56.00 114 ARG A O 1
ATOM 923 N N . ALA A 1 115 ? 14.373 -0.243 2.201 1.00 57.62 115 ALA A N 1
ATOM 924 C CA . ALA A 1 115 ? 13.902 -1.616 2.481 1.00 57.62 115 ALA A CA 1
ATOM 925 C C . ALA A 1 115 ? 12.649 -1.817 3.375 1.00 57.62 115 ALA A C 1
ATOM 927 O O . ALA A 1 115 ? 12.301 -2.958 3.673 1.00 57.62 115 ALA A O 1
ATOM 928 N N . ASP A 1 116 ? 11.955 -0.762 3.796 1.00 71.19 116 ASP A N 1
ATOM 929 C CA . ASP A 1 116 ? 10.794 -0.875 4.661 1.00 71.19 116 ASP A CA 1
ATOM 930 C C . ASP A 1 116 ? 9.577 -1.238 3.804 1.00 71.19 116 ASP A C 1
ATOM 932 O O . ASP A 1 116 ? 9.245 -0.568 2.824 1.00 71.19 116 ASP A O 1
ATOM 936 N N . ARG A 1 117 ? 8.906 -2.328 4.178 1.00 80.56 117 ARG A N 1
ATOM 937 C CA . ARG A 1 117 ? 7.661 -2.787 3.550 1.00 80.56 117 ARG A CA 1
ATOM 938 C C . ARG A 1 117 ? 6.550 -1.750 3.708 1.00 80.56 117 ARG A C 1
ATOM 940 O O . ARG A 1 117 ? 6.413 -1.142 4.773 1.00 80.56 117 ARG A O 1
ATOM 947 N N . PHE A 1 118 ? 5.722 -1.601 2.678 1.00 87.12 118 PHE A N 1
ATOM 948 C CA . PHE A 1 118 ? 4.487 -0.846 2.814 1.00 87.12 118 PHE A CA 1
ATOM 949 C C . PHE A 1 118 ? 3.439 -1.693 3.538 1.00 87.12 118 PHE A C 1
ATOM 951 O O . PHE A 1 118 ? 3.291 -2.893 3.282 1.00 87.12 118 PHE A O 1
ATOM 958 N N . SER A 1 119 ? 2.697 -1.051 4.433 1.00 88.56 119 SER A N 1
ATOM 959 C CA . SER A 1 119 ? 1.457 -1.599 4.981 1.00 88.56 119 SER A CA 1
ATOM 960 C C . SER A 1 119 ? 0.293 -1.329 4.032 1.00 88.56 119 SER A C 1
ATOM 962 O O . SER A 1 119 ? 0.359 -0.424 3.193 1.00 88.56 119 SER A O 1
ATOM 964 N N . VAL A 1 120 ? -0.794 -2.095 4.183 1.00 90.62 120 VAL A N 1
ATOM 965 C CA . VAL A 1 120 ? -2.052 -1.841 3.464 1.00 90.62 120 VAL A CA 1
ATOM 966 C C . VAL A 1 120 ? -2.425 -0.359 3.622 1.00 90.62 120 VAL A C 1
ATOM 968 O O . VAL A 1 120 ? -2.441 0.136 4.753 1.00 90.62 120 VAL A O 1
ATOM 971 N N . PRO A 1 121 ? -2.693 0.372 2.521 1.00 91.69 121 PRO A N 1
ATOM 972 C CA . PRO A 1 121 ? -3.059 1.777 2.598 1.00 91.69 121 PRO A CA 1
ATOM 973 C C . PRO A 1 121 ? -4.247 2.024 3.521 1.00 91.69 121 PRO A C 1
ATOM 975 O O . PRO A 1 121 ? -5.239 1.302 3.499 1.00 91.69 121 PRO A O 1
ATOM 978 N N . LEU A 1 122 ? -4.160 3.096 4.298 1.00 89.94 122 LEU A N 1
ATOM 979 C CA . LEU A 1 122 ? -5.190 3.505 5.247 1.00 89.94 122 LEU A CA 1
ATOM 980 C C . LEU A 1 122 ? -6.336 4.217 4.538 1.00 89.94 122 LEU A C 1
ATOM 982 O O . LEU A 1 122 ? -7.506 4.031 4.864 1.00 89.94 122 LEU A O 1
ATOM 986 N N . CYS A 1 123 ? -6.005 5.047 3.548 1.00 90.56 123 CYS A N 1
ATOM 987 C CA . CYS A 1 123 ? -6.999 5.681 2.702 1.00 90.56 123 CYS A CA 1
ATOM 988 C C . CYS A 1 123 ? -6.433 6.023 1.323 1.00 90.56 123 CYS A C 1
ATOM 990 O O . CYS A 1 123 ? -5.230 6.201 1.133 1.00 90.56 123 CYS A O 1
ATOM 992 N N . ILE A 1 124 ? -7.344 6.121 0.357 1.00 92.38 124 ILE A N 1
ATOM 993 C CA . ILE A 1 124 ? -7.073 6.648 -0.978 1.00 92.38 124 ILE A CA 1
ATOM 994 C C . ILE A 1 124 ? -8.116 7.723 -1.230 1.00 92.38 124 ILE A C 1
ATOM 996 O O . ILE A 1 124 ? -9.317 7.435 -1.193 1.00 92.38 124 ILE A O 1
ATOM 1000 N N . SER A 1 125 ? -7.671 8.952 -1.441 1.00 91.75 125 SER A N 1
ATOM 1001 C CA . SER A 1 125 ? -8.537 10.083 -1.749 1.00 91.75 125 SER A CA 1
ATOM 1002 C C . SER A 1 125 ? -8.958 10.088 -3.223 1.00 91.75 125 SER A C 1
ATOM 1004 O O . SER A 1 125 ? -8.327 9.471 -4.082 1.00 91.75 125 SER A O 1
ATOM 1006 N N . ASN A 1 126 ? -10.014 10.841 -3.538 1.00 90.31 126 ASN A N 1
ATOM 1007 C CA . ASN A 1 126 ? -10.517 10.972 -4.911 1.00 90.31 126 ASN A CA 1
ATOM 1008 C C . ASN A 1 126 ? -9.521 11.669 -5.853 1.00 90.31 126 ASN A C 1
ATOM 1010 O O . ASN A 1 126 ? -9.582 11.484 -7.065 1.00 90.31 126 ASN A O 1
ATOM 1014 N N . ASP A 1 127 ? -8.604 12.482 -5.318 1.00 91.19 127 ASP A N 1
ATOM 1015 C CA . ASP A 1 127 ? -7.540 13.114 -6.094 1.00 91.19 127 ASP A CA 1
ATOM 1016 C C . ASP A 1 127 ? -6.313 12.212 -6.295 1.00 91.19 127 ASP A C 1
ATOM 1018 O O . ASP A 1 127 ? -5.365 12.660 -6.933 1.00 91.19 127 ASP A O 1
ATOM 1022 N N . GLY A 1 128 ? -6.355 10.952 -5.847 1.00 90.25 128 GLY A N 1
ATOM 1023 C CA . GLY A 1 128 ? -5.297 9.968 -6.074 1.00 90.25 128 GLY A CA 1
ATOM 1024 C C . GLY A 1 128 ? -4.164 10.023 -5.049 1.00 90.25 128 GLY A C 1
ATOM 1025 O O . GLY A 1 128 ? -3.067 9.541 -5.335 1.00 90.25 128 GLY A O 1
ATOM 1026 N N . LYS A 1 129 ? -4.397 10.603 -3.867 1.00 95.00 129 LYS A N 1
ATOM 1027 C CA . LYS A 1 129 ? -3.434 10.560 -2.764 1.00 95.00 129 LYS A CA 1
ATOM 1028 C C . LYS A 1 129 ? -3.667 9.314 -1.928 1.00 95.00 129 LYS A C 1
ATOM 1030 O O . LYS A 1 129 ? -4.790 9.028 -1.518 1.00 95.00 129 LYS A O 1
ATOM 1035 N N . VAL A 1 130 ? -2.597 8.584 -1.672 1.00 94.12 130 VAL A N 1
ATOM 1036 C CA . VAL A 1 130 ? -2.594 7.337 -0.917 1.00 94.12 130 VAL A CA 1
ATOM 1037 C C . VAL A 1 130 ? -1.903 7.594 0.409 1.00 94.12 130 VAL A C 1
ATOM 1039 O O . VAL A 1 130 ? -0.734 7.970 0.432 1.00 94.12 130 VAL A O 1
ATOM 1042 N N . LEU A 1 131 ? -2.623 7.402 1.508 1.00 92.31 131 LEU A N 1
ATOM 1043 C CA . LEU A 1 131 ? -2.068 7.450 2.854 1.00 92.31 131 LEU A CA 1
ATOM 1044 C C . LEU A 1 131 ? -1.695 6.033 3.274 1.00 92.31 131 LEU A C 1
ATOM 1046 O O . LEU A 1 131 ? -2.556 5.152 3.293 1.00 92.31 131 LEU A O 1
AT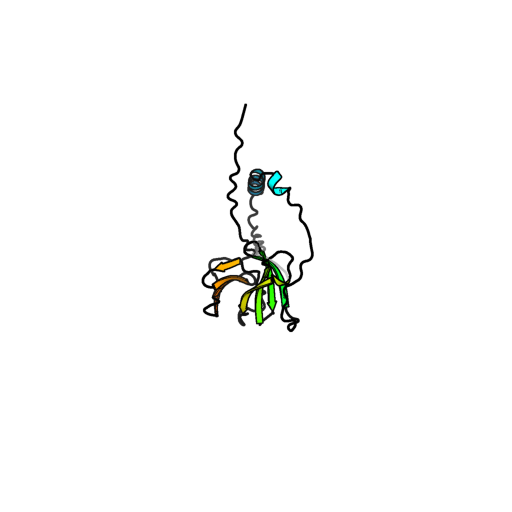OM 1050 N N . LEU A 1 132 ? -0.437 5.817 3.633 1.00 90.00 132 LEU A N 1
ATOM 1051 C CA . LEU A 1 132 ? 0.051 4.505 4.031 1.00 90.00 132 LEU A CA 1
ATOM 1052 C C . LEU A 1 132 ? 1.187 4.607 5.045 1.00 90.00 132 LEU A C 1
ATOM 1054 O O . LEU A 1 132 ? 1.845 5.641 5.184 1.00 90.00 132 LEU A O 1
ATOM 1058 N N . GLU A 1 133 ? 1.401 3.509 5.753 1.00 86.75 133 GLU A N 1
ATOM 1059 C CA . GLU A 1 133 ? 2.501 3.358 6.693 1.00 86.75 133 GLU A CA 1
ATOM 1060 C C . GLU A 1 133 ? 3.690 2.670 6.016 1.00 86.75 133 GLU A C 1
ATOM 1062 O O . GLU A 1 133 ? 3.528 1.713 5.254 1.00 86.75 133 GLU A O 1
ATOM 1067 N N . ILE A 1 134 ? 4.886 3.173 6.315 1.00 83.25 134 ILE A N 1
ATOM 1068 C CA . ILE A 1 134 ? 6.163 2.547 5.985 1.00 83.25 134 ILE A CA 1
ATOM 1069 C C . ILE A 1 134 ? 7.045 2.537 7.238 1.00 83.25 134 ILE A C 1
ATOM 1071 O O . ILE A 1 134 ? 7.388 3.591 7.788 1.00 83.25 134 ILE A O 1
ATOM 1075 N N . GLY A 1 135 ? 7.387 1.344 7.725 1.00 80.50 135 GLY A N 1
ATOM 1076 C CA . GLY A 1 135 ? 8.131 1.179 8.974 1.00 80.50 135 GLY A CA 1
ATOM 1077 C C . GLY A 1 135 ? 7.390 1.793 10.169 1.00 80.50 135 GLY A C 1
ATOM 1078 O O . GLY A 1 135 ? 6.452 1.206 10.679 1.00 80.50 135 GLY A O 1
ATOM 1079 N N . ARG A 1 136 ? 7.823 2.973 10.635 1.00 77.44 136 ARG A N 1
ATOM 1080 C CA . ARG A 1 136 ? 7.158 3.754 11.711 1.00 77.44 136 ARG A CA 1
ATOM 1081 C C . ARG A 1 136 ? 6.725 5.151 11.263 1.00 77.44 136 ARG A C 1
ATOM 1083 O O . ARG A 1 136 ? 6.526 6.047 12.090 1.00 77.44 136 ARG A O 1
ATOM 1090 N N . LYS A 1 137 ? 6.690 5.375 9.950 1.00 82.12 137 LYS A N 1
ATOM 1091 C CA . LYS A 1 137 ? 6.404 6.663 9.321 1.00 82.12 137 LYS A CA 1
ATOM 1092 C C . LYS A 1 137 ? 5.066 6.589 8.608 1.00 82.12 137 LYS A C 1
ATOM 1094 O O . LYS A 1 137 ? 4.763 5.615 7.928 1.00 82.12 137 LYS A O 1
ATOM 1099 N N . LEU A 1 138 ? 4.319 7.679 8.705 1.00 86.94 138 LEU A N 1
ATOM 1100 C CA . LEU A 1 138 ? 3.115 7.887 7.922 1.00 86.94 138 LEU A CA 1
ATOM 1101 C C . LEU A 1 138 ? 3.461 8.747 6.705 1.00 86.94 138 LEU A C 1
ATOM 1103 O O . LEU A 1 138 ? 4.008 9.847 6.853 1.00 86.94 138 LEU A O 1
ATOM 1107 N N . ILE A 1 139 ? 3.166 8.241 5.512 1.00 88.19 139 ILE A N 1
ATOM 1108 C CA . ILE A 1 139 ? 3.478 8.902 4.245 1.00 88.19 139 ILE A CA 1
ATOM 1109 C C . ILE A 1 139 ? 2.222 9.083 3.398 1.00 88.19 139 ILE A C 1
ATOM 1111 O O . ILE A 1 139 ? 1.289 8.283 3.444 1.00 88.19 139 ILE A O 1
ATOM 1115 N N . VAL A 1 140 ? 2.226 10.143 2.599 1.00 92.69 140 VAL A N 1
ATOM 1116 C CA . VAL A 1 140 ? 1.249 10.382 1.544 1.00 92.69 140 VAL A CA 1
ATOM 1117 C C . VAL A 1 140 ? 1.965 10.281 0.208 1.00 92.69 140 VAL A C 1
ATOM 1119 O O . VAL A 1 140 ? 2.867 11.076 -0.067 1.00 92.69 140 VAL A O 1
ATOM 1122 N N . TYR A 1 141 ? 1.550 9.318 -0.607 1.00 92.38 141 TYR A N 1
ATOM 1123 C CA . TYR A 1 141 ? 1.930 9.207 -2.008 1.00 92.38 141 TYR A CA 1
ATOM 1124 C C . TYR A 1 141 ? 0.897 9.923 -2.880 1.00 92.38 141 TYR A C 1
ATOM 1126 O O . TYR A 1 141 ? -0.288 9.606 -2.828 1.00 92.38 141 TYR A O 1
ATOM 1134 N N . ASP A 1 142 ? 1.331 10.886 -3.682 1.00 93.56 142 ASP A N 1
ATOM 1135 C CA . ASP A 1 142 ? 0.513 11.529 -4.706 1.00 93.56 142 ASP A CA 1
ATOM 1136 C C . ASP A 1 142 ? 0.737 10.811 -6.040 1.00 93.56 142 ASP A C 1
ATOM 1138 O O . ASP A 1 142 ? 1.777 10.991 -6.678 1.00 93.56 142 ASP A O 1
ATOM 1142 N N . SER A 1 143 ? -0.240 10.001 -6.461 1.00 90.81 143 SER A N 1
ATOM 1143 C CA . SER A 1 143 ? -0.143 9.213 -7.699 1.00 90.81 143 SER A CA 1
ATOM 1144 C C . SER A 1 143 ? -0.138 10.054 -8.975 1.00 90.81 143 SER A C 1
ATOM 1146 O O . SER A 1 143 ? 0.378 9.604 -9.994 1.00 90.81 143 SER A O 1
ATOM 1148 N N . LYS A 1 144 ? -0.665 11.284 -8.939 1.00 90.62 144 LYS A N 1
ATOM 1149 C CA . LYS A 1 144 ? -0.690 12.173 -10.111 1.00 90.62 144 LYS A CA 1
ATOM 1150 C C . LYS A 1 144 ? 0.659 12.832 -10.334 1.00 90.62 144 LYS A C 1
ATOM 1152 O O . LYS A 1 144 ? 1.123 12.920 -11.465 1.00 90.62 144 LYS A O 1
ATOM 1157 N N . ASN A 1 145 ? 1.271 13.294 -9.248 1.00 91.88 145 ASN A N 1
ATOM 1158 C CA . ASN A 1 145 ? 2.560 13.985 -9.285 1.00 91.88 145 ASN A CA 1
ATOM 1159 C C . ASN A 1 145 ? 3.749 13.037 -9.081 1.00 91.88 145 ASN A C 1
ATOM 1161 O O . ASN A 1 145 ? 4.895 13.477 -9.125 1.00 91.88 145 ASN A O 1
ATOM 1165 N N . ASN A 1 146 ? 3.476 11.756 -8.823 1.00 89.44 146 ASN A N 1
ATOM 1166 C CA . ASN A 1 146 ? 4.454 10.737 -8.468 1.00 89.44 146 ASN A CA 1
ATOM 1167 C C . ASN A 1 146 ? 5.423 11.202 -7.366 1.00 89.44 146 ASN A C 1
ATOM 1169 O O . ASN A 1 146 ? 6.643 11.125 -7.502 1.00 89.44 146 ASN A O 1
ATOM 1173 N N . SER A 1 147 ? 4.867 11.739 -6.281 1.00 90.62 147 SER A N 1
ATOM 1174 C CA . SER A 1 147 ? 5.648 12.350 -5.202 1.00 90.62 147 SER A CA 1
ATOM 1175 C C . SER A 1 147 ? 5.235 11.816 -3.840 1.00 90.62 147 SER A C 1
ATOM 1177 O O . SER A 1 147 ? 4.117 11.335 -3.659 1.00 90.62 147 SER A O 1
ATOM 1179 N N . PHE A 1 148 ? 6.144 11.905 -2.874 1.00 90.00 148 PHE A N 1
ATOM 1180 C CA . PHE A 1 148 ? 5.924 11.427 -1.517 1.00 90.00 148 PHE A CA 1
ATO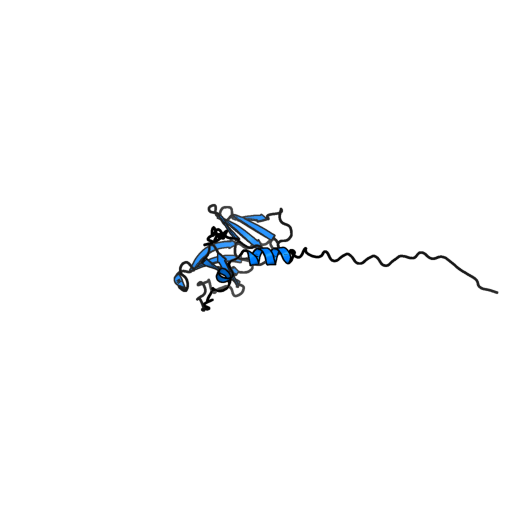M 1181 C C . PHE A 1 148 ? 6.122 12.562 -0.527 1.00 90.00 148 PHE A C 1
ATOM 1183 O O . PHE A 1 148 ? 7.041 13.370 -0.653 1.00 90.00 148 PHE A O 1
ATOM 1190 N N . SER A 1 149 ? 5.279 12.592 0.497 1.00 89.81 149 SER A N 1
ATOM 1191 C CA . SER A 1 149 ? 5.420 13.510 1.621 1.00 89.81 149 SER A CA 1
ATOM 1192 C C . SER A 1 149 ? 5.234 12.756 2.930 1.00 89.81 149 SER A C 1
ATOM 1194 O O . SER A 1 149 ? 4.330 11.936 3.065 1.00 89.81 149 SER A O 1
ATOM 1196 N N . 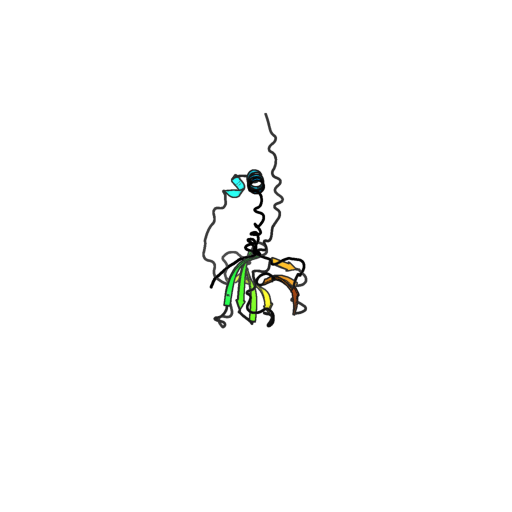GLN A 1 150 ? 6.111 13.005 3.900 1.00 87.00 150 GLN A N 1
ATOM 1197 C CA . GLN A 1 150 ? 5.988 12.423 5.232 1.00 87.00 150 GLN A CA 1
ATOM 1198 C C . GLN A 1 150 ? 5.132 13.330 6.115 1.00 87.00 150 GLN A C 1
ATOM 1200 O O . GLN A 1 150 ? 5.354 14.543 6.177 1.00 87.00 150 GLN A O 1
ATOM 1205 N N . ILE A 1 151 ? 4.198 12.744 6.859 1.00 84.69 151 ILE A N 1
ATOM 1206 C CA . ILE A 1 151 ? 3.448 13.484 7.869 1.00 84.69 151 ILE A CA 1
ATOM 1207 C C . ILE A 1 151 ? 4.305 13.586 9.135 1.00 84.69 151 ILE A C 1
ATOM 1209 O O . ILE A 1 151 ? 4.487 12.617 9.864 1.00 84.69 151 ILE A O 1
ATOM 1213 N N . GLN A 1 152 ? 4.852 14.777 9.387 1.00 72.25 152 GLN A N 1
ATOM 1214 C CA . GLN A 1 152 ? 5.830 15.016 10.461 1.00 72.25 152 GLN A CA 1
ATOM 1215 C C . GLN A 1 152 ? 5.207 15.244 11.849 1.00 72.25 152 GLN A C 1
ATOM 1217 O O . GLN A 1 152 ? 5.917 15.228 12.848 1.00 72.25 152 GLN A O 1
ATOM 1222 N N . LYS A 1 153 ? 3.891 15.487 11.932 1.00 66.25 153 LYS A N 1
ATOM 1223 C CA . LYS A 1 153 ? 3.214 15.858 13.192 1.00 66.25 153 LYS A CA 1
ATOM 1224 C C . LYS A 1 153 ? 2.855 14.676 14.094 1.00 66.25 153 LYS A C 1
ATOM 1226 O O . LYS A 1 153 ? 2.385 14.895 15.205 1.00 66.25 153 LYS A O 1
ATOM 1231 N N . PHE A 1 154 ? 3.063 13.451 13.631 1.00 62.38 154 PHE A N 1
ATOM 1232 C CA . PHE A 1 154 ? 2.898 12.261 14.452 1.00 62.38 154 PHE A CA 1
ATOM 1233 C C . PHE A 1 154 ? 4.275 11.839 14.967 1.00 62.38 154 PHE A C 1
ATOM 1235 O O . PHE A 1 154 ? 5.252 11.861 14.217 1.00 62.38 154 PHE A O 1
ATOM 1242 N N . GLY A 1 155 ? 4.366 11.473 16.250 1.00 60.59 155 GLY A N 1
ATOM 1243 C CA . GLY A 1 155 ? 5.541 10.768 16.768 1.00 60.59 155 GLY A CA 1
ATOM 1244 C C . GLY A 1 155 ? 5.760 9.439 16.029 1.00 60.59 155 GLY A C 1
ATOM 1245 O O . GLY A 1 155 ? 5.071 9.131 15.056 1.00 60.59 155 GLY A O 1
ATOM 1246 N N . LYS A 1 156 ? 6.709 8.610 16.482 1.00 61.31 156 LYS A N 1
ATOM 1247 C CA . LYS A 1 156 ? 6.880 7.263 15.906 1.00 61.31 156 LYS A CA 1
ATOM 1248 C C . LYS A 1 156 ? 5.547 6.508 15.990 1.00 61.31 156 LYS A C 1
ATOM 1250 O O . LYS A 1 156 ? 5.052 6.281 17.091 1.00 61.31 156 LYS A O 1
ATOM 1255 N N . CYS A 1 157 ? 4.981 6.149 14.840 1.00 61.97 157 CYS A N 1
ATOM 1256 C CA . CYS A 1 157 ? 3.733 5.402 14.782 1.00 61.97 157 CYS A CA 1
ATOM 1257 C C . CYS A 1 157 ? 4.020 3.922 15.042 1.00 61.97 157 CYS A C 1
ATOM 1259 O O . CYS A 1 157 ? 4.985 3.381 14.501 1.00 61.97 157 CYS A O 1
ATOM 1261 N N . VAL A 1 158 ? 3.225 3.303 15.915 1.00 59.59 158 VAL A N 1
ATOM 1262 C CA . VAL A 1 158 ? 3.313 1.865 16.223 1.00 59.59 158 VAL A CA 1
ATOM 1263 C C . VAL A 1 158 ? 2.159 1.102 15.578 1.00 59.59 158 VAL A C 1
ATOM 1265 O O . VAL A 1 158 ? 2.332 -0.053 15.207 1.00 59.59 158 VAL A O 1
ATOM 1268 N N . GLN A 1 159 ? 0.992 1.740 15.450 1.00 61.88 159 GLN A N 1
ATOM 1269 C CA . GLN A 1 159 ? -0.194 1.138 14.859 1.00 61.88 159 GLN A CA 1
ATOM 1270 C C . GLN A 1 159 ? -1.173 2.229 14.418 1.00 61.88 159 GLN A C 1
ATOM 1272 O O . GLN A 1 159 ? -1.450 3.158 15.180 1.00 61.88 159 GLN A O 1
ATOM 1277 N N . VAL A 1 160 ? -1.734 2.087 13.217 1.00 64.44 160 VAL A N 1
ATOM 1278 C CA . VAL A 1 160 ? -2.884 2.873 12.756 1.00 64.44 160 VAL A CA 1
ATOM 1279 C C . VAL A 1 160 ? -4.045 1.933 12.467 1.00 64.44 160 VAL A C 1
ATOM 1281 O O . VAL A 1 160 ? -3.870 0.889 11.843 1.00 64.44 160 VAL A O 1
ATOM 1284 N N . SER A 1 161 ? -5.242 2.308 12.907 1.00 65.06 161 SER A N 1
ATOM 1285 C CA . SER A 1 161 ? -6.483 1.612 12.583 1.00 65.06 161 SER A CA 1
ATOM 1286 C C . SER A 1 161 ? -7.497 2.588 11.995 1.00 65.06 161 SER A C 1
ATOM 1288 O O . SER A 1 161 ? -7.555 3.762 12.362 1.00 65.06 161 SER A O 1
ATOM 1290 N N . THR A 1 162 ? -8.298 2.104 11.051 1.00 65.56 162 THR A N 1
ATOM 1291 C CA . THR A 1 162 ? -9.469 2.830 10.558 1.00 65.56 162 THR A CA 1
ATOM 1292 C C . THR A 1 162 ? -10.658 2.494 11.448 1.00 65.56 162 THR A C 1
ATOM 1294 O O . THR A 1 162 ? -10.983 1.319 11.613 1.00 65.56 162 THR A O 1
ATOM 1297 N N . PHE A 1 163 ? -11.316 3.509 12.002 1.00 60.59 163 PHE A N 1
ATOM 1298 C CA . PHE A 1 163 ? -12.560 3.351 12.749 1.00 60.59 163 PHE A CA 1
ATOM 1299 C C . PHE A 1 163 ? -13.741 3.781 11.876 1.00 60.59 163 PHE A C 1
ATOM 1301 O O . PHE A 1 163 ? -13.697 4.844 11.257 1.00 60.59 163 PHE A O 1
ATOM 1308 N N . VAL A 1 164 ? -14.782 2.952 11.826 1.00 61.88 164 VAL A N 1
ATOM 1309 C CA . VAL A 1 164 ? -16.069 3.297 11.217 1.00 61.88 164 VAL A CA 1
ATOM 1310 C C . VAL A 1 164 ? -17.061 3.470 12.360 1.00 61.88 164 VAL A C 1
ATOM 1312 O O . VAL A 1 164 ? -17.328 2.520 13.096 1.00 61.88 164 VAL A O 1
ATOM 1315 N N . GLU A 1 165 ? -17.576 4.686 12.539 1.00 54.75 165 GLU A N 1
ATOM 1316 C CA . GLU A 1 165 ? -18.620 4.952 13.529 1.00 54.75 165 GLU A CA 1
ATOM 1317 C C . GLU A 1 165 ? -19.891 4.172 13.173 1.00 54.75 165 GLU A C 1
ATOM 1319 O O . GLU A 1 165 ? -20.446 4.311 12.083 1.00 54.75 165 GLU A O 1
ATOM 1324 N N . SER A 1 166 ? -20.368 3.353 1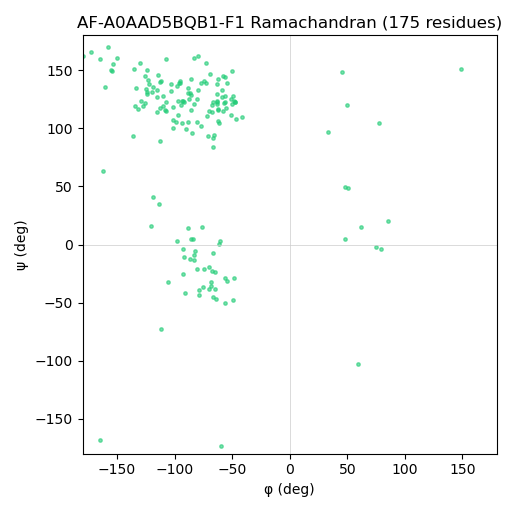4.110 1.00 60.91 166 SER A N 1
ATOM 1325 C CA . SER A 1 166 ? -21.688 2.737 14.022 1.00 60.91 166 SER A CA 1
ATOM 1326 C C . SER A 1 166 ? -22.730 3.732 14.532 1.00 60.91 166 SER A C 1
ATOM 1328 O O . SER A 1 166 ? -22.677 4.147 15.687 1.00 60.91 166 SER A O 1
ATOM 1330 N N . LEU A 1 167 ? -23.704 4.101 13.695 1.00 59.31 167 LEU A N 1
ATOM 1331 C CA . LEU A 1 167 ? -24.823 4.980 14.075 1.00 59.31 167 LEU A CA 1
ATOM 1332 C C . LEU A 1 167 ? -25.904 4.266 14.910 1.00 59.31 167 LEU A C 1
ATOM 1334 O O . LEU A 1 167 ? -27.021 4.770 15.049 1.00 59.31 167 LEU A O 1
ATOM 1338 N N . VAL A 1 168 ? -25.612 3.089 15.466 1.00 53.41 168 VAL A N 1
ATOM 1339 C CA . VAL A 1 168 ? -26.550 2.404 16.355 1.00 53.41 168 VAL A CA 1
ATOM 1340 C C . VAL A 1 168 ? -26.495 3.082 17.720 1.00 53.41 168 VAL A C 1
ATO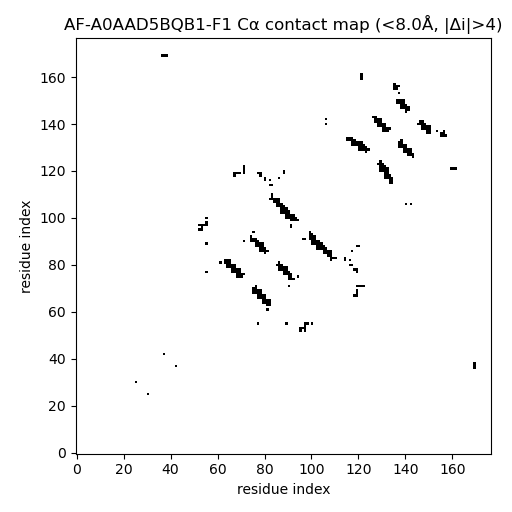M 1342 O O . VAL A 1 168 ? -25.578 2.870 18.510 1.00 53.41 168 VAL A O 1
ATOM 1345 N N . SER A 1 169 ? -27.495 3.921 17.994 1.00 50.53 169 SER A N 1
ATOM 1346 C CA . SER A 1 169 ? -27.734 4.443 19.337 1.00 50.53 169 SER A CA 1
ATOM 1347 C C . SER A 1 169 ? -27.975 3.261 20.288 1.00 50.53 169 SER A C 1
ATOM 1349 O O . SER A 1 169 ? -28.841 2.432 19.987 1.00 50.53 169 SER A O 1
ATOM 1351 N N . PRO A 1 170 ? -27.252 3.145 21.421 1.00 52.72 170 PRO A N 1
ATOM 1352 C CA . PRO A 1 170 ? -27.619 2.202 22.465 1.00 52.72 170 PRO A CA 1
ATOM 1353 C C . PRO A 1 170 ? -28.944 2.688 23.055 1.00 52.72 170 PRO A C 1
ATOM 1355 O O . PRO A 1 170 ? -28.975 3.555 23.926 1.00 52.72 170 PRO A O 1
ATOM 1358 N N . MET A 1 171 ? -30.053 2.195 22.507 1.00 61.81 171 MET A N 1
ATOM 1359 C CA . MET A 1 171 ? -31.389 2.522 22.987 1.00 61.81 171 MET A CA 1
ATOM 1360 C C . MET A 1 171 ? -31.483 2.152 24.472 1.00 61.81 171 MET A C 1
ATOM 1362 O O . MET A 1 171 ? -31.322 0.977 24.807 1.00 61.81 171 MET A O 1
ATOM 1366 N N . PRO A 1 172 ? -31.795 3.094 25.376 1.00 53.03 172 PRO A N 1
ATOM 1367 C CA . PRO A 1 172 ? -32.279 2.721 26.688 1.00 53.03 172 PRO A CA 1
ATOM 1368 C C . PRO A 1 172 ? -33.699 2.180 26.500 1.00 53.03 172 PRO A C 1
ATOM 1370 O O . PRO A 1 172 ? -34.623 2.926 26.171 1.00 53.03 172 PRO A O 1
ATOM 1373 N N . THR A 1 173 ? -33.900 0.876 26.691 1.00 52.91 173 THR A N 1
ATOM 1374 C CA . THR A 1 173 ? -35.241 0.325 26.919 1.00 52.91 173 THR A CA 1
ATOM 1375 C C . THR A 1 173 ? -35.748 0.835 28.261 1.00 52.91 173 THR A C 1
ATOM 1377 O O . THR A 1 173 ? -35.638 0.170 29.287 1.00 52.91 173 THR A O 1
ATOM 1380 N N . THR A 1 174 ? -36.312 2.039 28.258 1.00 60.19 174 THR A N 1
ATOM 1381 C CA . THR A 1 174 ? -37.184 2.496 29.333 1.00 60.19 174 THR A CA 1
ATOM 1382 C C . THR A 1 174 ? -38.597 2.064 28.976 1.00 60.19 174 THR A C 1
ATOM 1384 O O . THR A 1 174 ? -39.229 2.626 28.086 1.00 60.19 174 THR A O 1
ATOM 1387 N N . GLY A 1 175 ? -39.083 1.039 29.666 1.00 50.66 175 GLY A N 1
ATOM 1388 C CA . GLY A 1 175 ? -40.436 0.527 29.504 1.00 50.66 175 GLY A CA 1
ATOM 1389 C C . GLY A 1 175 ? -40.845 -0.326 30.694 1.00 50.66 175 GLY A C 1
ATOM 1390 O O . GLY A 1 175 ? -41.063 -1.520 30.547 1.00 50.66 175 GLY A O 1
ATOM 1391 N N . ILE A 1 176 ? -40.911 0.292 31.876 1.00 57.56 176 ILE A N 1
ATOM 1392 C CA . ILE A 1 176 ? -41.633 -0.252 33.029 1.00 57.56 176 ILE A CA 1
ATOM 1393 C C . ILE A 1 176 ? -43.127 -0.242 32.687 1.00 57.56 176 ILE A C 1
ATOM 1395 O O . ILE A 1 176 ? -43.682 0.836 32.456 1.00 57.56 176 ILE A O 1
ATOM 1399 N N . ARG A 1 177 ? -43.778 -1.406 32.748 1.00 52.94 177 ARG A N 1
ATOM 1400 C CA . ARG A 1 177 ? -44.997 -1.568 33.547 1.00 52.94 177 ARG A CA 1
ATOM 1401 C C . ARG A 1 177 ? -45.221 -3.016 33.951 1.00 52.94 177 ARG A C 1
ATOM 1403 O O . ARG A 1 177 ? -45.053 -3.892 33.080 1.00 52.94 177 ARG A O 1
#

pLDDT: mean 71.28, std 18.66, range [35.0, 95.0]

Mean predicted aligned error: 16.74 Å

Foldseek 3Di:
DDDDDDDDDDDDDDPDDDDDPPDPDDPVVVVVVVVVLDDPVVPPPDPDDDDDADDADDDPPAPQWDWDWDDDPNFTWIWIWRFQAWIWIWTQPDPRDRVSIDTPDIQGDDPPLPRWTKDDWPDADPQGWTWTDTQQWIWIQRPVVRDIDTDPPDDRHPDDDDDDDDPDDSDPPPDDD

Sequence (177 aa):
MVLEDEEDNHHQQPNEIEASQSVPTLLTELIVEILSRLPVDSLLRSTETYGEVLQPIYDEGNDYGDLSLGSFRERLCVLSNYHGVRADLWIMKEYGVEDSWTKLVSIPYLTDLRADRFSVPLCISNDGKVLLEIGRKLIVYDSKNNSFSQIQKFGKCVQVSTFVESLVSPMPTTGIR

Secondary structure (DSSP, 8-state):
------------PPPP--------PPPHHHHHHHHHHS-HHHHS---------PPP---TT-S-EEEEEEEETTEEEEEEEETTTEEEEEEESSTT-GGGEEEEEEEEPPGGGTTPPBPPPSEE-TTSEEEEEETTEEEEEETTTTEEEE-TTS-S-S-------------------

Nearest PDB structures (foldseek):
  7mqa-assembly1_LH  TM=4.497E-01  e=1.320E-01  Homo sapiens
  6zqc-assembly1_UU  TM=4.703E-01  e=1.394E-01  Saccharomyces cerevisiae S288C
  6lqv-assembly1_BE  TM=4.570E-01  e=5.157E-01  Saccharomyces cerevisiae S288C
  6lqp-assembly1_BE  TM=4.570E-01  e=5.157E-01  Saccharomyces cerevisiae S288C
  3f3g-assembly1_F  TM=5.077E-01  e=1.452E+00  Saccharomyces cerevisiae

Organism: Ambrosia artemisiifolia (NCBI:txid4212)